Protein AF-A0A3P1CI32-F1 (afdb_monomer_lite)

Foldseek 3Di:
DDDDDDDPVVVVVVVVVVVVVVVVVVVVPPPPPPVPPPPPDQPDDPPFLLSVLVSVQVVDPQKDWQWKWAWDDDPVDIDIDTDHHDDDQWAADPQFIDGDPVLVQQEWEAERNHTDDPVCRRVDGLQFWRIWTKMARDPDDDDADSRRIYIGTYGHPDGDDDHPVSVVVNLQRNQVVVDSCLQKDKDKDALVRLQVCLVVVPVQQQWHADPVQFIAGDPVQQVQEFEEEQNHTDHRVCSRVHHSQQFGMKMKMQHHSVAQVDPPRHHRRIYIYTYGHVVRVVPPPPDDPDPPPDDDDD

Secondary structure (DSSP, 8-state):
------SSSHHHHHHHHHHHHHHHHHHHTS------------SS---SHHHHHHHHHHTSTTEEEEEEEEEEEETTEEEEEEEE-S---EEEETTEEEE-GGGGGGEEEEETTEEE-GGGGGG--GGGEEEEEEEEEPS--SS--S--EEEEEEE-SSPPP--HHHHHHHHHHHHHTT-S-TT-EEEEEEHHHHHHHHHTT-GGG-EEE-TTSBEEE-TTTTTSEEEEETTEEE-GGGGGG-BGGGEEEEEEEEPPHHHHS-SSSPPPSEEEEEEE-THHHHHTSS-----TT-----

pLDDT: mean 83.45, std 16.35, range [30.97, 97.69]

Structure (mmCIF, N/CA/C/O backbone):
data_AF-A0A3P1CI32-F1
#
_entry.id   AF-A0A3P1CI32-F1
#
loop_
_atom_site.group_PDB
_atom_site.id
_atom_site.type_symbol
_atom_site.label_atom_id
_atom_site.label_alt_id
_atom_site.label_comp_id
_atom_site.label_asym_id
_atom_site.label_entity_id
_atom_site.label_seq_id
_atom_site.pdbx_PDB_ins_code
_atom_site.Cartn_x
_atom_site.Cartn_y
_atom_site.Cartn_z
_atom_site.occupancy
_atom_site.B_iso_or_equiv
_atom_site.auth_seq_id
_atom_site.auth_comp_id
_atom_site.auth_asym_id
_atom_site.auth_atom_id
_atom_site.pdbx_PDB_model_num
ATOM 1 N N . MET A 1 1 ? 39.633 -91.879 0.577 1.00 36.44 1 MET A N 1
ATOM 2 C CA . MET A 1 1 ? 40.560 -90.730 0.488 1.00 36.44 1 MET A CA 1
ATOM 3 C C . MET A 1 1 ? 39.790 -89.557 -0.091 1.00 36.44 1 MET A C 1
ATOM 5 O O . MET A 1 1 ? 39.087 -89.736 -1.075 1.00 36.44 1 MET A O 1
ATOM 9 N N . ASN A 1 2 ? 39.842 -88.419 0.597 1.00 41.72 2 ASN A N 1
ATOM 10 C CA . ASN A 1 2 ? 39.091 -87.197 0.312 1.00 41.72 2 ASN A CA 1
ATOM 11 C C . ASN A 1 2 ? 39.478 -86.574 -1.036 1.00 41.72 2 ASN A C 1
ATOM 13 O O . ASN A 1 2 ? 40.661 -86.343 -1.252 1.00 41.72 2 ASN A O 1
ATOM 17 N N . HIS A 1 3 ? 38.496 -86.161 -1.843 1.00 45.00 3 HIS A N 1
ATOM 18 C CA . HIS A 1 3 ? 38.613 -84.922 -2.614 1.00 45.00 3 HIS A CA 1
ATOM 19 C C . HIS A 1 3 ? 37.299 -84.144 -2.584 1.00 45.00 3 HIS A C 1
ATOM 21 O O . HIS A 1 3 ? 36.207 -84.688 -2.722 1.00 45.00 3 HIS A O 1
ATOM 27 N N . ALA A 1 4 ? 37.465 -82.864 -2.273 1.00 46.88 4 ALA A N 1
ATOM 28 C CA . ALA A 1 4 ? 36.468 -81.941 -1.783 1.00 46.88 4 ALA A CA 1
ATOM 29 C C . ALA A 1 4 ? 35.627 -81.318 -2.902 1.00 46.88 4 ALA A C 1
ATOM 31 O O . ALA A 1 4 ? 36.044 -81.222 -4.056 1.00 46.88 4 ALA A O 1
ATOM 32 N N . GLY A 1 5 ? 34.434 -80.869 -2.511 1.00 53.38 5 GLY A N 1
ATOM 33 C CA . GLY A 1 5 ? 33.447 -80.244 -3.375 1.00 53.38 5 GLY A CA 1
ATOM 34 C C . GLY A 1 5 ? 33.924 -78.923 -3.973 1.00 53.38 5 GLY A C 1
ATOM 35 O O . GLY A 1 5 ? 34.264 -77.984 -3.261 1.00 53.38 5 GLY A O 1
ATOM 36 N N . PHE A 1 6 ? 33.859 -78.852 -5.299 1.00 50.28 6 PHE A N 1
ATOM 37 C CA . PHE A 1 6 ? 34.133 -77.660 -6.103 1.00 50.28 6 PHE A CA 1
ATOM 38 C C . PHE A 1 6 ? 32.965 -77.328 -7.053 1.00 50.28 6 PHE A C 1
ATOM 40 O O . PHE A 1 6 ? 33.167 -76.823 -8.148 1.00 50.28 6 PHE A O 1
ATOM 47 N N . GLY A 1 7 ? 31.720 -77.624 -6.657 1.00 52.22 7 GLY A N 1
ATOM 48 C CA . GLY A 1 7 ? 30.536 -77.372 -7.499 1.00 52.22 7 GLY A CA 1
ATOM 49 C C . GLY A 1 7 ? 29.552 -76.325 -6.969 1.00 52.22 7 GLY A C 1
ATOM 50 O O . GLY A 1 7 ? 28.836 -75.704 -7.746 1.00 52.22 7 GLY A O 1
ATOM 51 N N . VAL A 1 8 ? 29.500 -76.097 -5.651 1.00 55.06 8 VAL A N 1
ATOM 52 C CA . VAL A 1 8 ? 28.362 -75.382 -5.028 1.00 55.06 8 VAL A CA 1
ATOM 53 C C . VAL A 1 8 ? 28.684 -73.922 -4.669 1.00 55.06 8 VAL A C 1
ATOM 55 O O . VAL A 1 8 ? 27.785 -73.148 -4.347 1.00 55.06 8 VAL A O 1
ATOM 58 N N . THR A 1 9 ? 29.946 -73.502 -4.781 1.00 58.38 9 THR A N 1
ATOM 59 C CA . THR A 1 9 ? 30.401 -72.170 -4.340 1.00 58.38 9 THR A CA 1
ATOM 60 C C . THR A 1 9 ? 30.643 -71.189 -5.490 1.00 58.38 9 THR A C 1
ATOM 62 O O . THR A 1 9 ? 30.469 -69.991 -5.298 1.00 58.38 9 THR A O 1
ATOM 65 N N . GLY A 1 10 ? 30.979 -71.663 -6.696 1.00 62.62 10 GLY A N 1
ATOM 66 C CA . GLY A 1 10 ? 31.346 -70.794 -7.828 1.00 62.62 10 GLY A CA 1
ATOM 67 C C . GLY A 1 10 ? 30.193 -69.942 -8.368 1.00 62.62 10 GLY A C 1
ATOM 68 O O . GLY A 1 10 ? 30.372 -68.757 -8.644 1.00 62.62 10 GLY A O 1
ATOM 69 N N . TRP A 1 11 ? 28.984 -70.508 -8.440 1.00 69.12 11 TRP A N 1
ATOM 70 C CA . TRP A 1 11 ? 27.811 -69.786 -8.945 1.00 69.12 11 TRP A CA 1
ATOM 71 C C . TRP A 1 11 ? 27.404 -68.625 -8.032 1.00 69.12 11 TRP A C 1
ATOM 73 O O . TRP A 1 11 ? 26.939 -67.603 -8.521 1.00 69.12 11 TRP A O 1
ATOM 83 N N . ARG A 1 12 ? 27.640 -68.739 -6.716 1.00 69.88 12 ARG A N 1
ATOM 84 C CA . ARG A 1 12 ? 27.348 -67.668 -5.753 1.00 69.88 12 ARG A CA 1
ATOM 85 C C . ARG A 1 12 ? 28.245 -66.457 -5.978 1.00 69.88 12 ARG A C 1
ATOM 87 O O . ARG A 1 12 ? 27.748 -65.339 -5.963 1.00 69.88 12 ARG A O 1
ATOM 94 N N . TYR A 1 13 ? 29.533 -66.673 -6.248 1.00 76.88 13 TYR A N 1
ATOM 95 C CA . TYR A 1 13 ? 30.454 -65.583 -6.579 1.00 76.88 13 TYR A CA 1
ATOM 96 C C . TYR A 1 13 ? 30.167 -64.987 -7.957 1.00 76.88 13 TYR A C 1
ATOM 98 O O . TYR A 1 13 ? 30.219 -63.771 -8.100 1.00 76.88 13 TYR A O 1
ATOM 106 N N . ALA A 1 14 ? 29.797 -65.807 -8.946 1.00 78.94 14 ALA A N 1
ATOM 107 C CA . ALA A 1 14 ? 29.393 -65.313 -10.261 1.00 78.94 14 ALA A CA 1
ATOM 108 C C . ALA A 1 14 ? 28.145 -64.418 -10.177 1.00 78.94 14 ALA A C 1
ATOM 110 O O . ALA A 1 14 ? 28.111 -63.350 -10.778 1.00 78.94 14 ALA A O 1
ATOM 111 N N . LEU A 1 15 ? 27.150 -64.815 -9.378 1.00 80.38 15 LEU A N 1
ATOM 112 C CA . LEU A 1 15 ? 25.918 -64.052 -9.172 1.00 80.38 15 LEU A CA 1
ATOM 113 C C . LEU A 1 15 ? 26.179 -62.762 -8.381 1.00 80.38 15 LEU A C 1
ATOM 115 O O . LEU A 1 15 ? 25.597 -61.725 -8.685 1.00 80.38 15 LEU A O 1
ATOM 119 N N . LEU A 1 16 ? 27.110 -62.802 -7.424 1.00 81.06 16 LEU A N 1
ATOM 120 C CA . LEU A 1 16 ? 27.523 -61.629 -6.655 1.00 81.06 16 LEU A CA 1
ATOM 121 C C . LEU A 1 16 ? 28.273 -60.614 -7.527 1.00 81.06 16 LEU A C 1
ATOM 123 O O . LEU A 1 16 ? 27.989 -59.427 -7.422 1.00 81.06 16 LEU A O 1
ATOM 127 N N . TRP A 1 17 ? 29.137 -61.076 -8.439 1.00 82.00 17 TRP A N 1
ATOM 128 C CA . TRP A 1 17 ? 29.802 -60.235 -9.444 1.00 82.00 17 TRP A CA 1
ATOM 129 C C . TRP A 1 17 ? 28.836 -59.653 -10.481 1.00 82.00 17 TRP A C 1
ATOM 131 O O . TRP A 1 17 ? 28.984 -58.503 -10.890 1.00 82.00 17 TRP A O 1
ATOM 141 N N . LEU A 1 18 ? 27.824 -60.422 -10.887 1.00 84.50 18 LEU A N 1
ATOM 142 C CA . LEU A 1 18 ? 26.766 -59.943 -11.778 1.00 84.50 18 LEU A CA 1
ATOM 143 C C . LEU A 1 18 ? 25.916 -58.860 -11.105 1.00 84.50 18 LEU A C 1
ATOM 145 O O . LEU A 1 18 ? 25.606 -57.849 -11.729 1.00 84.50 18 LEU A O 1
ATOM 149 N N . LEU A 1 19 ? 25.588 -59.040 -9.823 1.00 82.62 19 LEU A N 1
ATOM 150 C CA . LEU A 1 19 ? 24.858 -58.050 -9.035 1.00 82.62 19 LEU A CA 1
ATOM 151 C C . LEU A 1 19 ? 25.677 -56.778 -8.809 1.00 82.62 19 LEU A C 1
ATOM 153 O O . LEU A 1 19 ? 25.140 -55.691 -9.002 1.00 82.62 19 LEU A O 1
ATOM 157 N N . THR A 1 20 ? 26.966 -56.870 -8.465 1.00 79.62 20 THR A N 1
ATOM 158 C CA . THR A 1 20 ? 27.814 -55.670 -8.357 1.00 79.62 20 THR A CA 1
ATOM 159 C C . THR A 1 20 ? 27.987 -54.975 -9.702 1.00 79.62 20 THR A C 1
ATOM 161 O O . THR A 1 20 ? 27.894 -53.752 -9.750 1.00 79.62 20 THR A O 1
ATOM 164 N N . GLY A 1 21 ? 28.145 -55.715 -10.803 1.00 80.56 21 GLY A N 1
ATOM 165 C CA . GLY A 1 21 ? 28.172 -55.141 -12.152 1.00 80.56 21 GLY A CA 1
ATOM 166 C C . GLY A 1 21 ? 26.873 -54.413 -12.517 1.00 80.56 21 GLY A C 1
ATOM 167 O O . GLY A 1 21 ? 26.914 -53.293 -13.025 1.00 80.56 21 GLY A O 1
ATOM 168 N N . ALA A 1 22 ? 25.719 -55.004 -12.192 1.00 77.06 22 ALA A N 1
ATOM 169 C CA . ALA A 1 22 ? 24.410 -54.398 -12.425 1.00 77.06 22 ALA A CA 1
ATOM 170 C C . ALA A 1 22 ? 24.180 -53.145 -11.566 1.00 77.06 22 ALA A C 1
ATOM 172 O O . ALA A 1 22 ? 23.648 -52.159 -12.068 1.00 77.06 22 ALA A O 1
ATOM 173 N N . VAL A 1 23 ? 24.622 -53.142 -10.303 1.00 77.62 23 VAL A N 1
ATOM 174 C CA . VAL A 1 23 ? 24.549 -51.962 -9.423 1.00 77.62 23 VAL A CA 1
ATOM 175 C C . VAL A 1 23 ? 25.458 -50.842 -9.933 1.00 77.62 23 VAL A C 1
ATOM 177 O O . VAL A 1 23 ? 25.028 -49.695 -9.991 1.00 77.62 23 VAL A O 1
ATOM 180 N N . VAL A 1 24 ? 26.681 -51.156 -10.375 1.00 76.38 24 VAL A N 1
ATOM 181 C CA . VAL A 1 24 ? 27.592 -50.154 -10.955 1.00 76.38 24 VAL A CA 1
ATOM 182 C C . VAL A 1 24 ? 27.018 -49.569 -12.248 1.00 76.38 24 VAL A C 1
ATOM 184 O O . VAL A 1 24 ? 27.035 -48.351 -12.411 1.00 76.38 24 VAL A O 1
ATOM 187 N N . MET A 1 25 ? 26.442 -50.392 -13.133 1.00 72.50 25 MET A N 1
ATOM 188 C CA . MET A 1 25 ? 25.750 -49.890 -14.328 1.00 72.50 25 MET A CA 1
ATOM 189 C C . MET A 1 25 ? 24.504 -49.067 -13.984 1.00 72.50 25 MET A C 1
ATOM 191 O O . MET A 1 25 ? 24.272 -48.039 -14.614 1.00 72.50 25 MET A O 1
ATOM 195 N N . ALA A 1 26 ? 23.725 -49.459 -12.973 1.00 68.44 26 ALA A N 1
ATOM 196 C CA . ALA A 1 26 ? 22.567 -48.689 -12.520 1.00 68.44 26 ALA A CA 1
ATOM 197 C C . ALA A 1 26 ? 22.970 -47.332 -11.918 1.00 68.44 26 ALA A C 1
ATOM 199 O O . ALA A 1 26 ? 22.271 -46.344 -12.123 1.00 68.44 26 ALA A O 1
ATOM 200 N N . CYS A 1 27 ? 24.118 -47.250 -11.237 1.00 64.25 27 CYS A N 1
ATOM 201 C CA . CYS A 1 27 ? 24.659 -45.988 -10.733 1.00 64.25 27 CYS A CA 1
ATOM 202 C C . CYS A 1 27 ? 25.268 -45.108 -11.839 1.00 64.25 27 CYS A C 1
ATOM 204 O O . CYS A 1 27 ? 25.210 -43.888 -11.727 1.00 64.25 27 CYS A O 1
ATOM 206 N N . GLN A 1 28 ? 25.818 -45.690 -12.911 1.00 63.62 28 GLN A N 1
ATOM 207 C CA . GLN A 1 28 ? 26.326 -44.930 -14.066 1.00 63.62 28 GLN A CA 1
ATOM 208 C C . GLN A 1 28 ? 25.212 -44.453 -15.013 1.00 63.62 28 GLN A C 1
ATOM 210 O O . GLN A 1 28 ? 25.389 -43.444 -15.690 1.00 63.62 28 GLN A O 1
ATOM 215 N N . ASN A 1 29 ? 24.066 -45.143 -15.017 1.00 53.16 29 ASN A N 1
ATOM 216 C CA . ASN A 1 29 ? 22.835 -44.745 -15.707 1.00 53.16 29 ASN A CA 1
ATOM 217 C C . ASN A 1 29 ? 21.855 -43.977 -14.812 1.00 53.16 29 ASN A C 1
ATOM 219 O O . ASN A 1 29 ? 20.706 -43.774 -15.213 1.00 53.16 29 ASN A O 1
ATOM 223 N N . ALA A 1 30 ? 22.282 -43.519 -13.627 1.00 50.62 30 ALA A N 1
ATOM 224 C CA . ALA A 1 30 ? 21.579 -42.416 -12.993 1.00 50.62 30 ALA A CA 1
ATOM 225 C C . ALA A 1 30 ? 21.538 -41.307 -14.052 1.00 50.62 30 ALA A C 1
ATOM 227 O O . ALA A 1 30 ? 22.616 -40.912 -14.515 1.00 50.62 30 ALA A O 1
ATOM 228 N N . PRO A 1 31 ? 20.346 -40.889 -14.528 1.00 48.03 31 PRO A N 1
ATOM 229 C CA . PRO A 1 31 ? 20.273 -39.814 -15.494 1.00 48.03 31 PRO A CA 1
ATOM 230 C C . PRO A 1 31 ? 21.124 -38.707 -14.902 1.00 48.03 31 PRO A C 1
ATOM 232 O O . PRO A 1 31 ? 20.936 -38.352 -13.735 1.00 48.03 31 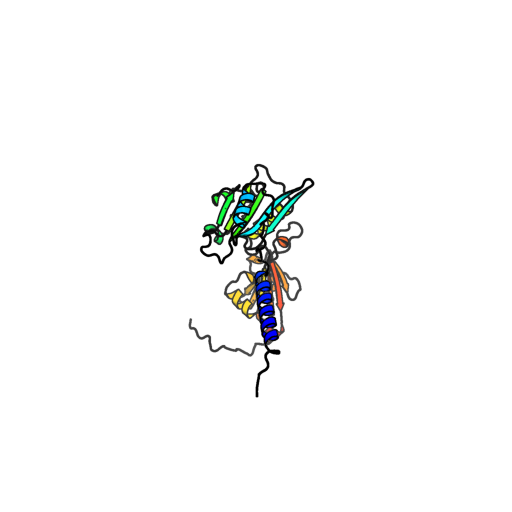PRO A O 1
ATOM 235 N N . LYS A 1 32 ? 22.116 -38.230 -15.663 1.00 46.88 32 LYS A N 1
ATOM 236 C CA . LYS A 1 32 ? 22.656 -36.909 -15.387 1.00 46.88 32 LYS A CA 1
ATOM 237 C C . LYS A 1 32 ? 21.406 -36.064 -15.287 1.00 46.88 32 LYS A C 1
ATOM 239 O O . LYS A 1 32 ? 20.665 -35.950 -16.263 1.00 46.88 32 LYS A O 1
ATOM 244 N N . THR A 1 33 ? 21.079 -35.645 -14.072 1.00 46.75 33 THR A N 1
ATOM 245 C CA . THR A 1 33 ? 20.086 -34.619 -13.862 1.00 46.75 33 THR A CA 1
ATOM 246 C C . THR A 1 33 ? 20.755 -33.421 -14.497 1.00 46.75 33 THR A C 1
ATOM 248 O O . THR A 1 33 ? 21.508 -32.709 -13.843 1.00 46.75 33 THR A O 1
ATOM 251 N N . ASP A 1 34 ? 20.612 -33.311 -15.818 1.00 46.47 34 ASP A N 1
ATOM 252 C CA . ASP A 1 34 ? 20.740 -32.061 -16.519 1.00 46.47 34 ASP A CA 1
ATOM 253 C C . ASP A 1 34 ? 19.783 -31.185 -15.726 1.00 46.47 34 ASP A C 1
ATOM 255 O O . ASP A 1 34 ? 18.563 -31.389 -15.761 1.00 46.47 34 ASP A O 1
ATOM 259 N N . GLU A 1 35 ? 20.349 -30.351 -14.847 1.00 47.16 35 GLU A N 1
ATOM 260 C CA . GLU A 1 35 ? 19.581 -29.313 -14.186 1.00 47.16 35 GLU A CA 1
ATOM 261 C C . GLU A 1 35 ? 18.781 -28.677 -15.313 1.00 47.16 35 GLU A C 1
ATOM 263 O O . GLU A 1 35 ? 19.395 -28.315 -16.325 1.00 47.16 35 GLU A O 1
ATOM 268 N N . PRO A 1 36 ? 17.437 -28.670 -15.235 1.00 44.28 36 PRO A N 1
ATOM 269 C CA . PRO A 1 36 ? 16.639 -28.166 -16.330 1.00 44.28 36 PRO A CA 1
ATOM 270 C C . PRO A 1 36 ? 17.193 -26.788 -16.629 1.00 44.28 36 PRO A C 1
ATOM 272 O O . PRO A 1 36 ? 17.211 -25.941 -15.738 1.00 44.28 36 PRO A O 1
ATOM 275 N N . GLU A 1 37 ? 17.733 -26.612 -17.834 1.00 42.41 37 GLU A N 1
ATOM 276 C CA . GLU A 1 37 ? 18.258 -25.338 -18.282 1.00 42.41 37 GLU A CA 1
ATOM 277 C C . GLU A 1 37 ? 17.059 -24.395 -18.188 1.00 42.41 37 GLU A C 1
ATOM 279 O O . GLU A 1 37 ? 16.130 -24.456 -19.000 1.00 42.41 37 GLU A O 1
ATOM 284 N N . VAL A 1 38 ? 16.974 -23.639 -17.089 1.00 47.38 38 VAL A N 1
ATOM 285 C CA . VAL A 1 38 ? 15.859 -22.736 -16.848 1.00 47.38 38 VAL A CA 1
ATOM 286 C C . VAL A 1 38 ? 16.084 -21.621 -17.843 1.00 47.38 38 VAL A C 1
ATOM 288 O O . VAL A 1 38 ? 16.789 -20.649 -17.577 1.00 47.38 38 VAL A O 1
ATOM 291 N N . ILE A 1 39 ? 15.523 -21.790 -19.038 1.00 47.53 39 ILE A N 1
ATOM 292 C CA . ILE A 1 39 ? 15.415 -20.725 -20.016 1.00 47.53 39 ILE A CA 1
ATOM 293 C C . ILE A 1 39 ? 14.512 -19.697 -19.343 1.00 47.53 39 ILE A C 1
ATOM 295 O O . ILE A 1 39 ? 13.287 -19.815 -19.373 1.00 47.53 39 ILE A O 1
ATOM 299 N N . ASN A 1 40 ? 15.135 -18.729 -18.670 1.00 57.66 40 ASN A N 1
ATOM 300 C CA . ASN A 1 40 ? 14.476 -17.590 -18.054 1.00 57.66 40 ASN A CA 1
ATOM 301 C C . ASN A 1 40 ? 13.786 -16.805 -19.169 1.00 57.66 40 ASN A C 1
ATOM 303 O O . ASN A 1 40 ? 14.370 -15.923 -19.800 1.00 57.66 40 ASN A O 1
ATOM 307 N N . GLN A 1 41 ? 12.544 -17.177 -19.469 1.00 62.19 41 GLN A N 1
ATOM 308 C CA . GLN A 1 41 ? 11.725 -16.427 -20.397 1.00 62.19 41 GLN A CA 1
ATOM 309 C C . GLN A 1 41 ? 11.300 -15.132 -19.703 1.00 62.19 41 GLN A C 1
ATOM 311 O O . GLN A 1 41 ? 10.744 -15.186 -18.601 1.00 62.19 41 GLN A O 1
ATOM 316 N N . PRO A 1 42 ? 11.532 -13.965 -20.325 1.00 72.00 42 PRO A N 1
ATOM 317 C CA . PRO A 1 42 ? 11.110 -12.701 -19.748 1.00 72.00 42 PRO A CA 1
ATOM 318 C C . PRO A 1 42 ? 9.593 -12.712 -19.543 1.00 72.00 42 PRO A C 1
ATOM 320 O O . PRO A 1 42 ? 8.826 -12.981 -20.469 1.00 72.00 42 PRO A O 1
ATOM 323 N N . GLY A 1 43 ? 9.139 -12.357 -18.339 1.00 78.88 43 GLY A N 1
ATOM 324 C CA . GLY A 1 43 ? 7.711 -12.301 -17.992 1.00 78.88 43 GLY A CA 1
ATOM 325 C C . GLY A 1 43 ? 6.916 -11.188 -18.699 1.00 78.88 43 GLY A C 1
ATOM 326 O O . GLY A 1 43 ? 5.749 -10.956 -18.375 1.00 78.88 43 GLY A O 1
ATOM 327 N N . PHE A 1 44 ? 7.538 -10.455 -19.626 1.00 85.25 44 PHE A N 1
ATOM 328 C CA . PHE A 1 44 ? 6.979 -9.324 -20.368 1.00 85.25 44 PHE A CA 1
ATOM 329 C C . PHE A 1 44 ? 7.731 -9.119 -21.700 1.00 85.25 44 PHE A C 1
ATOM 331 O O . PHE A 1 44 ? 8.882 -9.531 -21.837 1.00 85.25 44 PHE A O 1
ATOM 338 N N . PRO A 1 45 ? 7.123 -8.461 -22.706 1.00 86.38 45 PRO A N 1
ATOM 339 C CA . PRO A 1 45 ? 7.786 -8.246 -23.989 1.00 86.38 45 PRO A CA 1
ATOM 340 C C . PRO A 1 45 ? 8.845 -7.135 -23.892 1.00 86.38 45 PRO A C 1
ATOM 342 O O . PRO A 1 45 ? 8.551 -6.034 -23.416 1.00 86.38 45 PRO A O 1
ATOM 345 N N . LEU A 1 46 ? 10.060 -7.415 -24.376 1.00 89.31 46 LEU A N 1
ATOM 346 C CA . LEU A 1 46 ? 11.238 -6.533 -24.335 1.00 89.31 46 LEU A CA 1
ATOM 347 C C . LEU A 1 46 ? 11.171 -5.418 -25.395 1.00 89.31 46 LEU A C 1
ATOM 349 O O . LEU A 1 46 ? 11.945 -5.385 -26.345 1.00 89.31 46 LEU A O 1
ATOM 353 N N . THR A 1 47 ? 10.203 -4.513 -25.258 1.00 90.00 47 THR A N 1
ATOM 354 C CA . THR A 1 47 ? 9.910 -3.473 -26.261 1.00 90.00 47 THR A CA 1
ATOM 355 C C . THR A 1 47 ? 10.620 -2.141 -26.024 1.00 90.00 47 THR A C 1
ATOM 357 O O . THR A 1 47 ? 10.563 -1.271 -26.886 1.00 90.00 47 THR A O 1
ATOM 360 N N . ASN A 1 48 ? 11.240 -1.935 -24.859 1.00 92.44 48 ASN A N 1
ATOM 361 C CA . ASN A 1 48 ? 11.861 -0.665 -24.481 1.00 92.44 48 ASN A CA 1
ATOM 362 C C . ASN A 1 48 ? 13.109 -0.896 -23.599 1.00 92.44 48 ASN A C 1
ATOM 364 O O . ASN A 1 48 ? 13.277 -1.993 -23.049 1.00 92.44 48 ASN A O 1
ATOM 368 N N . PRO A 1 49 ? 14.001 0.107 -23.460 1.00 93.81 49 PRO A N 1
ATOM 369 C CA . PRO A 1 49 ? 15.252 -0.056 -22.716 1.00 93.81 49 PRO A CA 1
ATOM 370 C C . PRO A 1 49 ? 15.034 -0.334 -21.224 1.00 93.81 49 PRO A C 1
ATOM 372 O O . PRO A 1 49 ? 15.840 -1.023 -20.606 1.00 93.81 49 PRO A O 1
ATOM 375 N N . THR A 1 50 ? 13.932 0.148 -20.645 1.00 96.00 50 THR A N 1
ATOM 376 C CA . THR A 1 50 ? 13.589 -0.104 -19.239 1.00 96.00 50 THR A CA 1
ATOM 377 C C . THR A 1 50 ? 13.311 -1.589 -19.000 1.00 96.00 50 THR A C 1
ATOM 379 O O . THR A 1 50 ? 13.905 -2.186 -18.110 1.00 96.00 50 THR A O 1
ATOM 382 N N . ARG A 1 51 ? 12.478 -2.219 -19.836 1.00 94.56 51 ARG A N 1
ATOM 383 C CA . ARG A 1 51 ? 12.179 -3.659 -19.780 1.00 94.56 51 ARG A CA 1
ATOM 384 C C . ARG A 1 51 ? 13.415 -4.514 -20.049 1.00 94.56 51 ARG A C 1
ATOM 386 O O . ARG A 1 51 ? 13.614 -5.515 -19.369 1.00 94.56 51 ARG A O 1
ATOM 393 N N . ALA A 1 52 ? 14.264 -4.107 -20.995 1.00 94.00 52 ALA A N 1
ATOM 394 C CA . ALA A 1 52 ? 15.543 -4.777 -21.226 1.00 94.00 52 ALA A CA 1
ATOM 395 C C . ALA A 1 52 ? 16.413 -4.763 -19.958 1.00 94.00 52 ALA A C 1
ATOM 397 O O . ALA A 1 52 ? 16.904 -5.812 -19.547 1.00 94.00 52 ALA A O 1
ATOM 398 N N . LEU A 1 53 ? 16.525 -3.609 -19.288 1.00 94.75 53 LEU A N 1
ATOM 399 C CA . LEU A 1 53 ? 17.274 -3.487 -18.038 1.00 94.75 53 LEU A CA 1
ATOM 400 C C . LEU A 1 53 ? 16.669 -4.343 -16.912 1.00 94.75 53 LEU A C 1
ATOM 402 O O . LEU A 1 53 ? 17.414 -5.044 -16.233 1.00 94.75 53 LEU A O 1
ATOM 406 N N . VAL A 1 54 ? 15.340 -4.361 -16.753 1.00 94.69 54 VAL A N 1
ATOM 407 C CA . VAL A 1 54 ? 14.667 -5.249 -15.782 1.00 94.69 54 VAL A CA 1
ATOM 408 C C . VAL A 1 54 ? 15.053 -6.706 -16.029 1.00 94.69 54 VAL A C 1
ATOM 410 O O . VAL A 1 54 ? 15.517 -7.363 -15.105 1.00 94.69 54 VAL A O 1
ATOM 413 N N . ASN A 1 55 ? 14.960 -7.185 -17.273 1.00 93.44 55 ASN A N 1
ATOM 414 C CA . ASN A 1 55 ? 15.318 -8.562 -17.612 1.00 93.44 55 ASN A CA 1
ATOM 415 C C . ASN A 1 55 ? 16.791 -8.881 -17.300 1.00 93.44 55 ASN A C 1
ATOM 417 O O . ASN A 1 55 ? 17.100 -9.955 -16.796 1.00 93.44 55 ASN A O 1
ATOM 421 N N . THR A 1 56 ? 17.711 -7.941 -17.548 1.00 92.06 56 THR A N 1
ATOM 422 C CA . THR A 1 56 ? 19.131 -8.139 -17.200 1.00 92.06 56 THR A CA 1
ATOM 423 C C . THR A 1 56 ? 19.393 -8.168 -15.695 1.00 92.06 56 THR A C 1
ATOM 425 O O . THR A 1 56 ? 20.330 -8.832 -15.258 1.00 92.06 56 THR A O 1
ATOM 428 N N . LEU A 1 57 ? 18.595 -7.446 -14.902 1.00 91.19 57 LEU A N 1
ATOM 429 C CA . LEU A 1 57 ? 18.708 -7.445 -13.445 1.00 91.19 57 LEU A CA 1
ATOM 430 C C . LEU A 1 57 ? 18.092 -8.711 -12.847 1.00 91.19 57 LEU A C 1
ATOM 432 O O . LEU A 1 57 ? 18.720 -9.325 -11.997 1.00 91.19 57 LEU A O 1
ATOM 436 N N . GLU A 1 58 ? 16.924 -9.140 -13.328 1.00 90.12 58 GLU A N 1
ATOM 437 C CA . GLU A 1 58 ? 16.274 -10.387 -12.892 1.00 90.12 58 GLU A CA 1
ATOM 438 C C . GLU A 1 58 ? 17.059 -11.645 -13.283 1.00 90.12 58 GLU A C 1
ATOM 440 O O . GLU A 1 58 ? 16.942 -12.670 -12.622 1.00 90.12 58 GLU A O 1
ATOM 445 N N . ALA A 1 59 ? 17.898 -11.578 -14.322 1.00 87.62 59 ALA A N 1
ATOM 446 C CA . ALA A 1 59 ? 18.817 -12.664 -14.657 1.00 87.62 59 ALA A CA 1
ATOM 447 C C . ALA A 1 59 ? 19.915 -12.877 -13.594 1.00 87.62 59 ALA A C 1
ATOM 449 O O . ALA A 1 59 ? 20.593 -13.904 -13.613 1.00 87.62 59 ALA A O 1
ATOM 450 N N . ARG A 1 60 ? 20.121 -11.918 -12.680 1.00 85.56 60 ARG A N 1
ATOM 451 C CA . ARG A 1 60 ? 21.060 -12.049 -11.560 1.00 85.56 60 ARG A CA 1
ATOM 452 C C . ARG A 1 60 ? 20.381 -12.772 -10.392 1.00 85.56 60 ARG A C 1
ATOM 454 O O . ARG A 1 60 ? 19.192 -12.562 -10.156 1.00 85.56 60 ARG A O 1
ATOM 461 N N . PRO A 1 61 ? 21.127 -13.575 -9.616 1.00 80.69 61 PRO A N 1
ATOM 462 C CA . PRO A 1 61 ? 20.554 -14.309 -8.498 1.00 80.69 61 PRO A CA 1
ATOM 463 C C . PRO A 1 61 ? 19.910 -13.365 -7.480 1.00 80.69 61 PRO A C 1
ATOM 465 O O . PRO A 1 61 ? 20.439 -12.290 -7.185 1.00 80.69 61 PRO A O 1
ATOM 468 N N . LEU A 1 62 ? 18.773 -13.810 -6.936 1.00 85.50 62 LEU A N 1
ATOM 469 C CA . LEU A 1 62 ? 18.056 -13.184 -5.821 1.00 85.50 62 LEU A CA 1
ATOM 470 C C . LEU A 1 62 ? 17.519 -11.765 -6.085 1.00 85.50 62 LEU A C 1
ATOM 472 O O . LEU A 1 62 ? 17.122 -11.076 -5.148 1.00 85.50 62 LEU A O 1
ATOM 476 N N . TRP A 1 63 ? 17.409 -11.349 -7.348 1.00 91.06 63 TRP A N 1
ATOM 477 C CA . TRP A 1 63 ? 16.632 -10.171 -7.741 1.00 91.06 63 TRP A CA 1
ATOM 478 C C . TRP A 1 63 ? 15.179 -10.546 -8.039 1.00 91.06 63 TRP A C 1
ATOM 480 O O . TRP A 1 63 ? 14.906 -11.515 -8.743 1.00 91.06 63 TRP A O 1
ATOM 490 N N . SER A 1 64 ? 14.229 -9.760 -7.533 1.00 89.56 64 SER A N 1
ATOM 491 C CA . SER A 1 64 ? 12.802 -9.953 -7.814 1.00 89.56 64 SER A CA 1
ATOM 492 C C . SER A 1 64 ? 12.040 -8.636 -7.938 1.00 89.56 64 SER A C 1
ATOM 494 O O . SER A 1 64 ? 12.509 -7.579 -7.512 1.00 89.56 64 SER A O 1
ATOM 496 N N . ARG A 1 65 ? 10.844 -8.695 -8.532 1.00 92.44 65 ARG A N 1
ATOM 497 C CA . ARG A 1 65 ? 9.937 -7.550 -8.692 1.00 92.44 65 ARG A CA 1
ATOM 498 C C . ARG A 1 65 ? 9.030 -7.401 -7.472 1.00 92.44 65 ARG A C 1
ATOM 500 O O . ARG A 1 65 ? 8.168 -8.241 -7.237 1.00 92.44 65 ARG A O 1
ATOM 507 N N . LEU A 1 66 ? 9.155 -6.272 -6.777 1.00 93.44 66 LEU A N 1
ATOM 508 C CA . LEU A 1 66 ? 8.189 -5.823 -5.770 1.00 93.44 66 LEU A CA 1
ATOM 509 C C . LEU A 1 66 ? 6.987 -5.138 -6.409 1.00 93.44 66 LEU A C 1
ATOM 511 O O . LEU A 1 66 ? 5.868 -5.279 -5.936 1.00 93.44 66 LEU A O 1
ATOM 515 N N . LEU A 1 67 ? 7.197 -4.392 -7.494 1.00 95.62 67 LEU A N 1
ATOM 516 C CA . LEU A 1 67 ? 6.119 -3.745 -8.232 1.00 95.62 67 LEU A CA 1
ATOM 517 C C . LEU A 1 67 ? 6.383 -3.855 -9.725 1.00 95.62 67 LEU A C 1
ATOM 519 O O . LEU A 1 67 ? 7.497 -3.650 -10.198 1.00 95.62 67 LEU A O 1
ATOM 523 N N . THR A 1 68 ? 5.339 -4.184 -10.471 1.00 95.69 68 THR A N 1
ATOM 524 C CA . THR A 1 68 ? 5.333 -4.236 -11.926 1.00 95.69 68 THR A CA 1
ATOM 525 C C . THR A 1 68 ? 4.088 -3.545 -12.427 1.00 95.69 68 THR A C 1
ATOM 527 O O . THR A 1 68 ? 2.973 -3.979 -12.147 1.00 95.69 68 THR A O 1
ATOM 530 N N . TYR A 1 69 ? 4.282 -2.508 -13.221 1.00 95.69 69 TYR A N 1
ATOM 531 C CA . TYR A 1 69 ? 3.238 -1.901 -14.011 1.00 95.69 69 TYR A CA 1
ATOM 532 C C . TYR A 1 69 ? 3.730 -1.706 -15.437 1.00 95.69 69 TYR A C 1
ATOM 534 O O . TYR A 1 69 ? 4.760 -1.077 -15.663 1.00 95.69 69 TYR A O 1
ATOM 542 N N . TYR A 1 70 ? 2.977 -2.226 -16.399 1.00 93.44 70 TYR A N 1
ATOM 543 C CA . TYR A 1 70 ? 3.229 -1.969 -17.809 1.00 93.44 70 TYR A CA 1
ATOM 544 C C . TYR A 1 70 ? 1.946 -2.078 -18.623 1.00 93.44 70 TYR A C 1
ATOM 546 O O . TYR A 1 70 ? 0.981 -2.741 -18.226 1.00 93.44 70 TYR A O 1
ATOM 554 N N . GLN A 1 71 ? 1.930 -1.438 -19.790 1.00 88.44 71 GLN A N 1
ATOM 555 C CA . GLN A 1 71 ? 0.832 -1.582 -20.742 1.00 88.44 71 GLN A CA 1
ATOM 556 C C . GLN A 1 71 ? 1.169 -2.647 -21.788 1.00 88.44 71 GLN A C 1
ATOM 558 O O . GLN A 1 71 ? 2.239 -2.647 -22.405 1.00 88.44 71 GLN A O 1
ATOM 563 N N . ARG A 1 72 ? 0.237 -3.580 -21.979 1.00 84.56 72 ARG A N 1
ATOM 564 C CA . ARG A 1 72 ? 0.267 -4.592 -23.027 1.00 84.56 72 ARG A CA 1
ATOM 565 C C . ARG A 1 72 ? -0.729 -4.190 -24.105 1.00 84.56 72 ARG A C 1
ATOM 567 O O . ARG A 1 72 ? -1.936 -4.171 -23.877 1.00 84.56 72 ARG A O 1
ATOM 574 N N . ASN A 1 73 ? -0.216 -3.916 -25.298 1.00 77.94 73 ASN A N 1
ATOM 575 C CA . ASN A 1 73 ? -1.045 -3.702 -26.475 1.00 77.94 73 ASN A CA 1
ATOM 576 C C . ASN A 1 73 ? -1.206 -5.031 -27.217 1.00 77.94 73 ASN A C 1
ATOM 578 O O . ASN A 1 73 ? -0.243 -5.582 -27.747 1.00 77.94 73 ASN A O 1
ATOM 582 N N . SER A 1 74 ? -2.426 -5.560 -27.232 1.00 73.44 74 SER A N 1
ATOM 583 C CA . SER A 1 74 ? -2.833 -6.640 -28.132 1.00 73.44 74 SER A CA 1
ATOM 584 C C . SER A 1 74 ? -3.565 -6.045 -29.335 1.00 73.44 74 SER A C 1
ATOM 586 O O . SER A 1 74 ? -4.161 -4.975 -29.224 1.00 73.44 74 SER A O 1
ATOM 588 N N . ARG A 1 75 ? -3.595 -6.760 -30.471 1.00 68.88 75 ARG A N 1
ATOM 589 C CA . ARG A 1 75 ? -4.260 -6.334 -31.724 1.00 68.88 75 ARG A CA 1
ATOM 590 C C . ARG A 1 75 ? -5.714 -5.865 -31.545 1.00 68.88 75 ARG A C 1
ATOM 592 O O . ARG A 1 75 ? -6.232 -5.189 -32.422 1.00 68.88 75 ARG A O 1
ATOM 599 N N . ARG A 1 76 ? -6.382 -6.247 -30.450 1.00 73.94 76 ARG A N 1
ATOM 600 C CA . ARG A 1 76 ? -7.790 -5.914 -30.170 1.00 73.94 76 ARG A CA 1
ATOM 601 C C . ARG A 1 76 ? -8.014 -5.062 -28.918 1.00 73.94 76 ARG A C 1
ATOM 603 O O . ARG A 1 76 ? -9.120 -4.562 -28.747 1.00 73.94 76 ARG A O 1
ATOM 610 N N . LYS A 1 77 ? -7.028 -4.931 -28.021 1.00 80.06 77 LYS A N 1
ATOM 611 C CA . LYS A 1 77 ? -7.229 -4.279 -26.717 1.00 80.06 77 LYS A CA 1
ATOM 612 C C . LYS A 1 77 ? -5.909 -3.881 -26.059 1.00 80.06 77 LYS A C 1
ATOM 614 O O . LYS A 1 77 ? -4.955 -4.660 -26.057 1.00 80.06 77 LYS A O 1
ATOM 619 N N . SER A 1 78 ? -5.897 -2.697 -25.456 1.00 82.06 78 SER A N 1
ATOM 620 C CA . SER A 1 78 ? -4.859 -2.272 -24.518 1.00 82.06 78 SER A CA 1
ATOM 621 C C . SER A 1 78 ? -5.256 -2.682 -23.107 1.00 82.06 78 SER A C 1
ATOM 623 O O . SER A 1 78 ? -6.329 -2.323 -22.620 1.00 82.06 78 SER A O 1
ATOM 625 N N . GLU A 1 79 ? -4.387 -3.432 -22.447 1.00 86.62 79 GLU A N 1
ATOM 626 C CA . GLU A 1 79 ? -4.568 -3.862 -21.066 1.00 86.62 79 GLU A CA 1
ATOM 627 C C . GLU A 1 79 ? -3.360 -3.426 -20.245 1.00 86.62 79 GLU A C 1
ATOM 629 O O . GLU A 1 79 ? -2.231 -3.416 -20.727 1.00 86.62 79 GLU A O 1
ATOM 634 N N . SER A 1 80 ? -3.590 -3.033 -18.999 1.00 90.50 80 SER A N 1
ATOM 635 C CA . SER A 1 80 ? -2.514 -2.739 -18.056 1.00 90.50 80 SER A CA 1
ATOM 636 C C . SER A 1 80 ? -2.303 -3.938 -17.150 1.00 90.50 80 SER A C 1
ATOM 638 O O . SER A 1 80 ? -3.265 -4.421 -16.551 1.00 90.50 80 SER A O 1
ATOM 640 N N . VAL A 1 81 ? -1.057 -4.363 -17.008 1.00 91.94 81 VAL A N 1
ATOM 641 C CA . VAL A 1 81 ? -0.644 -5.361 -16.026 1.00 91.94 81 VAL A CA 1
ATOM 642 C C . VAL A 1 81 ? -0.170 -4.610 -14.794 1.00 91.94 81 VAL A C 1
ATOM 644 O O . VAL A 1 81 ? 0.653 -3.708 -14.916 1.00 91.94 81 VAL A O 1
ATOM 647 N N . LEU A 1 82 ? -0.710 -4.960 -13.629 1.00 94.12 82 LEU A N 1
ATOM 648 C CA . LEU A 1 82 ? -0.297 -4.429 -12.336 1.00 94.12 82 LEU A CA 1
ATOM 649 C C . LEU A 1 82 ? -0.091 -5.606 -11.379 1.00 94.12 82 LEU A C 1
ATOM 651 O O . LEU A 1 82 ? -1.026 -6.357 -11.113 1.00 94.12 82 LEU A O 1
ATOM 655 N N . GLN A 1 83 ? 1.129 -5.764 -10.884 1.00 93.69 83 GLN A N 1
ATOM 656 C CA . GLN A 1 83 ? 1.501 -6.720 -9.841 1.00 93.69 83 GLN A CA 1
ATOM 657 C C . GLN A 1 83 ? 2.278 -5.956 -8.776 1.00 93.69 83 GLN A C 1
ATOM 659 O O . GLN A 1 83 ? 3.086 -5.090 -9.112 1.00 93.69 83 GLN A O 1
ATOM 664 N N . TYR A 1 84 ? 2.023 -6.239 -7.506 1.00 93.75 84 TYR A N 1
ATOM 665 C CA . TYR A 1 84 ? 2.684 -5.553 -6.404 1.00 93.75 84 TYR A CA 1
ATOM 666 C C . TYR A 1 84 ? 2.787 -6.448 -5.169 1.00 93.75 84 TYR A C 1
ATOM 668 O O . TYR A 1 84 ? 1.947 -7.323 -4.958 1.00 93.75 84 TYR A O 1
ATOM 676 N N . GLY A 1 85 ? 3.799 -6.180 -4.354 1.00 88.44 85 GLY A N 1
ATOM 677 C CA . GLY A 1 85 ? 4.077 -6.793 -3.065 1.00 88.44 85 GLY A CA 1
ATOM 678 C C . GLY A 1 85 ? 4.791 -5.803 -2.144 1.00 88.44 85 GLY A C 1
ATOM 679 O O . GLY A 1 85 ? 5.235 -4.738 -2.575 1.00 88.44 85 GLY A O 1
ATOM 680 N N . GLU A 1 86 ? 4.858 -6.147 -0.864 1.00 88.12 86 GLU A N 1
ATOM 681 C CA . GLU A 1 86 ? 5.575 -5.368 0.147 1.00 88.12 86 GLU A CA 1
ATOM 682 C C . GLU A 1 86 ? 7.095 -5.594 0.048 1.00 88.12 86 GLU A C 1
ATOM 684 O O . GLU A 1 86 ? 7.512 -6.682 -0.356 1.00 88.12 86 GLU A O 1
ATOM 689 N N . PRO A 1 87 ? 7.935 -4.616 0.442 1.00 91.62 87 PRO A N 1
ATOM 690 C CA . PRO A 1 87 ? 7.580 -3.297 0.979 1.00 91.62 87 PRO A CA 1
ATOM 691 C C . PRO A 1 87 ? 7.229 -2.251 -0.097 1.00 91.62 87 PRO A C 1
ATOM 693 O O . PRO A 1 87 ? 7.781 -2.236 -1.198 1.00 91.62 87 PRO A O 1
ATOM 696 N N . PHE A 1 88 ? 6.347 -1.306 0.247 1.00 92.44 88 PHE A N 1
ATOM 697 C CA . PHE A 1 88 ? 5.992 -0.181 -0.625 1.00 92.44 88 PHE A CA 1
ATOM 698 C C . PHE A 1 88 ? 6.935 1.004 -0.416 1.00 92.44 88 PHE A C 1
ATOM 700 O O . PHE A 1 88 ? 6.703 1.855 0.435 1.00 92.44 88 PHE A O 1
ATOM 707 N N . ILE A 1 89 ? 7.996 1.077 -1.219 1.00 93.69 89 ILE A N 1
ATOM 708 C CA . ILE A 1 89 ? 9.012 2.135 -1.077 1.00 93.69 89 ILE A CA 1
ATOM 709 C C . ILE A 1 89 ? 8.630 3.445 -1.787 1.00 93.69 89 ILE A C 1
ATOM 711 O O . ILE A 1 89 ? 9.076 4.521 -1.392 1.00 93.69 89 ILE A O 1
ATOM 715 N N . LEU A 1 90 ? 7.817 3.363 -2.845 1.00 94.62 90 LEU A N 1
ATOM 716 C CA . LEU A 1 90 ? 7.420 4.494 -3.686 1.00 94.62 90 LEU A CA 1
ATOM 717 C C . LEU A 1 90 ? 5.983 4.917 -3.371 1.00 94.62 90 LEU A C 1
ATOM 719 O O . LEU A 1 90 ? 5.091 4.072 -3.287 1.00 94.62 90 LEU A O 1
ATOM 723 N N . GLY A 1 91 ? 5.755 6.225 -3.275 1.00 94.00 91 GLY A N 1
ATOM 724 C CA . GLY A 1 91 ? 4.442 6.834 -3.088 1.00 94.00 91 GLY A CA 1
ATOM 725 C C . GLY A 1 91 ? 4.185 8.012 -4.027 1.00 94.00 91 GLY A C 1
ATOM 726 O O . GLY A 1 91 ? 5.074 8.471 -4.745 1.00 94.00 91 GLY A O 1
ATOM 727 N N . LEU A 1 92 ? 2.943 8.489 -4.037 1.00 93.88 92 LEU A N 1
ATOM 728 C CA . LEU A 1 92 ? 2.473 9.632 -4.815 1.00 93.88 92 LEU A CA 1
ATOM 729 C C . LEU A 1 92 ? 1.783 10.624 -3.874 1.00 93.88 92 LEU A C 1
ATOM 731 O O . LEU A 1 92 ? 0.638 10.414 -3.478 1.00 93.88 92 LEU A O 1
ATOM 735 N N . LYS A 1 93 ? 2.463 11.724 -3.548 1.00 90.94 93 LYS A N 1
ATOM 736 C CA . LYS A 1 93 ? 1.950 12.786 -2.676 1.00 90.94 93 LYS A CA 1
ATOM 737 C C . LYS A 1 93 ? 1.777 14.069 -3.480 1.00 90.94 93 LYS A C 1
ATOM 739 O O . LYS A 1 93 ? 2.695 14.471 -4.179 1.00 90.94 93 LYS A O 1
ATOM 744 N N . ASP A 1 94 ? 0.597 14.684 -3.431 1.00 86.31 94 ASP A N 1
ATOM 745 C CA . ASP A 1 94 ? 0.301 15.939 -4.147 1.00 86.31 94 ASP A CA 1
ATOM 746 C C . ASP A 1 94 ? 0.643 15.892 -5.653 1.00 86.31 94 ASP A C 1
ATOM 748 O O . ASP A 1 94 ? 1.104 16.859 -6.251 1.00 86.31 94 ASP A O 1
ATOM 752 N N . SER A 1 95 ? 0.401 14.738 -6.290 1.00 84.25 95 SER A N 1
ATOM 753 C CA . SER A 1 95 ? 0.752 14.435 -7.695 1.00 84.25 95 SER A CA 1
ATOM 754 C C . SER A 1 95 ? 2.252 14.321 -8.002 1.00 84.25 95 SER A C 1
ATOM 756 O O . SER A 1 95 ? 2.627 14.209 -9.170 1.00 84.25 95 SER A O 1
ATOM 758 N N . VAL A 1 96 ? 3.097 14.292 -6.973 1.00 88.31 96 VAL A N 1
ATOM 759 C CA . VAL A 1 96 ? 4.551 14.152 -7.057 1.00 88.31 96 VAL A CA 1
ATOM 760 C C . VAL A 1 96 ? 4.968 12.771 -6.559 1.00 88.31 96 VAL A C 1
ATOM 762 O O . VAL A 1 96 ? 4.516 12.315 -5.508 1.00 88.31 96 VAL A O 1
ATOM 765 N N . LEU A 1 97 ? 5.827 12.082 -7.315 1.00 91.94 97 LEU A N 1
ATOM 766 C CA . LEU A 1 97 ? 6.395 10.811 -6.872 1.00 91.94 97 LEU A CA 1
ATOM 767 C C . LEU A 1 97 ? 7.421 11.045 -5.759 1.00 91.94 97 LEU A C 1
ATOM 769 O O . LEU A 1 97 ? 8.350 11.842 -5.903 1.00 91.94 97 LEU A O 1
ATOM 773 N N . THR A 1 98 ? 7.262 10.316 -4.662 1.00 92.00 98 THR A N 1
ATOM 774 C CA . THR A 1 98 ? 8.083 10.424 -3.455 1.00 92.00 98 THR A CA 1
ATOM 775 C C . THR A 1 98 ? 8.607 9.056 -3.048 1.00 92.00 98 THR A C 1
ATOM 777 O O . THR A 1 98 ? 7.878 8.071 -3.120 1.00 92.00 98 THR A O 1
ATOM 780 N N . LEU A 1 99 ? 9.853 8.997 -2.583 1.00 93.12 99 LEU A N 1
ATOM 781 C CA . LEU A 1 99 ? 10.446 7.790 -2.009 1.00 93.12 99 LEU A CA 1
ATOM 782 C C . LEU A 1 99 ? 10.416 7.882 -0.481 1.00 93.12 99 LEU A C 1
ATOM 784 O O . LEU A 1 99 ? 10.757 8.934 0.066 1.00 93.12 99 LEU A O 1
ATOM 788 N N . ALA A 1 100 ? 10.041 6.794 0.188 1.00 91.44 100 ALA A N 1
ATOM 789 C CA . ALA A 1 100 ? 10.079 6.702 1.642 1.00 91.44 100 ALA A CA 1
ATOM 790 C C . ALA A 1 100 ? 11.509 6.929 2.183 1.00 91.44 100 ALA A C 1
ATOM 792 O O . ALA A 1 100 ? 12.491 6.436 1.623 1.00 91.44 100 ALA A O 1
ATOM 793 N N . GLU A 1 101 ? 11.626 7.727 3.251 1.00 89.25 101 GLU A N 1
ATOM 794 C CA . GLU A 1 101 ? 12.902 8.285 3.739 1.00 89.25 101 GLU A CA 1
ATOM 795 C C . GLU A 1 101 ? 13.943 7.211 4.078 1.00 89.25 101 GLU A C 1
ATOM 797 O O . GLU A 1 101 ? 15.109 7.333 3.708 1.00 89.25 101 GLU A O 1
ATOM 802 N N . ASN A 1 102 ? 13.508 6.124 4.715 1.00 90.94 102 ASN A N 1
ATOM 803 C CA . ASN A 1 102 ? 14.347 4.989 5.100 1.00 90.94 102 ASN A CA 1
ATOM 804 C C . ASN A 1 102 ? 14.956 4.237 3.903 1.00 90.94 102 ASN A C 1
ATOM 806 O O . ASN A 1 102 ? 16.003 3.614 4.055 1.00 90.94 102 ASN A O 1
ATOM 810 N N . TYR A 1 103 ? 14.353 4.330 2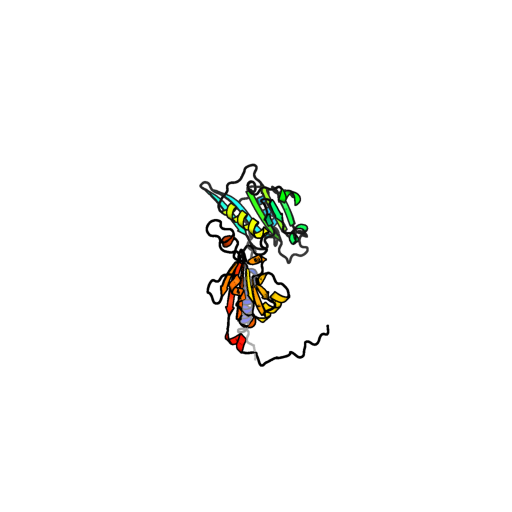.714 1.00 92.31 103 TYR A N 1
ATOM 811 C CA . TYR A 1 103 ? 14.833 3.650 1.506 1.00 92.31 103 TYR A CA 1
ATOM 812 C C . TYR A 1 103 ? 15.685 4.541 0.596 1.00 92.31 103 TYR A C 1
ATOM 814 O O . TYR A 1 103 ? 16.364 4.028 -0.296 1.00 92.31 103 TYR A O 1
ATOM 822 N N . LYS A 1 104 ? 15.704 5.864 0.811 1.00 91.50 104 LYS A N 1
ATOM 823 C CA . LYS A 1 104 ? 16.477 6.813 -0.011 1.00 91.50 104 LYS A CA 1
ATOM 824 C C . LYS A 1 104 ? 17.955 6.453 -0.201 1.00 91.50 104 LYS A C 1
ATOM 826 O O . LYS A 1 104 ? 18.382 6.460 -1.353 1.00 91.50 104 LYS A O 1
ATOM 831 N N . PRO A 1 105 ? 18.737 6.123 0.845 1.00 92.06 105 PRO A N 1
ATOM 832 C CA . PRO A 1 105 ? 20.157 5.819 0.665 1.00 92.06 105 PRO A CA 1
ATOM 833 C C . PRO A 1 105 ? 20.407 4.455 0.005 1.00 92.06 105 PRO A C 1
ATOM 835 O O . PRO A 1 105 ? 21.519 4.190 -0.424 1.00 92.06 105 PRO A O 1
ATOM 838 N N . GLN A 1 106 ? 19.387 3.598 -0.088 1.00 93.50 106 GLN A N 1
ATOM 839 C CA . GLN A 1 106 ? 19.483 2.208 -0.552 1.00 93.50 106 GLN A CA 1
ATOM 840 C C . GLN A 1 106 ? 18.876 1.997 -1.949 1.00 93.50 106 GLN A C 1
ATOM 842 O O . GLN A 1 106 ? 18.796 0.868 -2.434 1.00 93.50 106 GLN A O 1
ATOM 847 N N . THR A 1 107 ? 18.408 3.068 -2.596 1.00 95.88 107 THR A N 1
ATOM 848 C CA . THR A 1 107 ? 17.644 2.987 -3.845 1.00 95.88 107 THR A CA 1
ATOM 849 C C . THR A 1 107 ? 18.355 3.713 -4.975 1.00 95.88 107 THR A C 1
ATOM 851 O O . THR A 1 107 ? 18.710 4.882 -4.840 1.00 95.88 107 THR A O 1
ATOM 854 N N . LEU A 1 108 ? 18.485 3.054 -6.130 1.00 96.56 108 LEU A N 1
ATOM 855 C CA . LEU A 1 108 ? 18.880 3.715 -7.377 1.00 96.56 108 LEU A CA 1
ATOM 856 C C . LEU A 1 108 ? 17.687 3.872 -8.321 1.00 96.56 108 LEU A C 1
ATOM 858 O O . LEU A 1 108 ? 16.831 2.991 -8.426 1.00 96.56 108 LEU A O 1
ATOM 862 N N . LEU A 1 109 ? 17.666 4.992 -9.044 1.00 97.06 109 LEU A N 1
ATOM 863 C CA . LEU A 1 109 ? 16.648 5.321 -10.035 1.00 97.06 109 LEU A CA 1
ATOM 864 C C . LEU A 1 109 ? 17.201 5.171 -11.451 1.00 97.06 109 LEU A C 1
ATOM 866 O O . LEU A 1 109 ? 18.284 5.658 -11.771 1.00 97.06 109 LEU A O 1
ATOM 870 N N . TYR A 1 110 ? 16.398 4.563 -12.316 1.00 97.56 110 TYR A N 1
ATOM 871 C CA . TYR A 1 110 ? 16.634 4.461 -13.745 1.00 97.56 110 TYR A CA 1
ATOM 872 C C . TYR A 1 110 ? 15.429 5.017 -14.494 1.00 97.56 110 TYR A C 1
ATOM 874 O O . TYR A 1 110 ? 14.288 4.645 -14.226 1.00 97.56 110 TYR A O 1
ATOM 882 N N . ILE A 1 111 ? 15.686 5.897 -15.455 1.00 96.81 111 ILE A N 1
ATOM 883 C CA . ILE A 1 111 ? 14.673 6.465 -16.342 1.00 96.81 111 ILE A CA 1
ATOM 884 C C . ILE A 1 111 ? 15.063 6.120 -17.775 1.00 96.81 111 ILE A C 1
ATOM 886 O O . ILE A 1 111 ? 16.189 6.387 -18.196 1.00 96.81 111 ILE A O 1
ATOM 890 N N . ASN A 1 112 ? 14.142 5.517 -18.527 1.00 96.25 112 ASN A N 1
ATOM 891 C CA . ASN A 1 112 ? 14.357 5.081 -19.910 1.00 96.25 112 ASN A CA 1
ATOM 892 C C . ASN A 1 112 ? 15.613 4.194 -20.057 1.00 96.25 112 ASN A C 1
ATOM 894 O O . ASN A 1 112 ? 16.396 4.346 -20.994 1.00 96.25 112 ASN A O 1
ATOM 898 N N . GLY A 1 113 ? 15.833 3.301 -19.084 1.00 93.69 113 GLY A N 1
ATOM 899 C CA . GLY A 1 113 ? 16.988 2.397 -19.012 1.00 93.69 113 GLY A CA 1
ATOM 900 C C . GLY A 1 113 ? 18.328 3.038 -18.622 1.00 93.69 113 GLY A C 1
ATOM 901 O O . GLY A 1 113 ? 19.339 2.341 -18.608 1.00 93.69 113 GLY A O 1
ATOM 902 N N . LYS A 1 114 ? 18.373 4.335 -18.292 1.00 96.38 114 LYS A N 1
ATOM 903 C CA . LYS A 1 114 ? 19.601 5.038 -17.877 1.00 96.38 114 LYS A CA 1
ATOM 904 C C . LYS A 1 114 ? 19.540 5.433 -16.409 1.00 96.38 114 LYS A C 1
ATOM 906 O O . LYS A 1 114 ? 18.484 5.839 -15.934 1.00 96.38 114 LYS A O 1
ATOM 911 N N . ALA A 1 115 ? 20.671 5.348 -15.708 1.00 96.31 115 ALA A N 1
ATOM 912 C CA . ALA A 1 115 ? 20.774 5.818 -14.329 1.00 96.31 115 ALA A CA 1
ATOM 913 C C . ALA A 1 115 ? 20.420 7.311 -14.246 1.00 96.31 115 ALA A C 1
ATOM 915 O O . ALA A 1 115 ? 20.835 8.111 -15.087 1.00 96.31 115 ALA A O 1
ATOM 916 N N . ALA A 1 116 ? 19.632 7.674 -13.243 1.00 95.06 116 ALA A N 1
ATOM 917 C CA . ALA A 1 116 ? 19.067 9.000 -13.076 1.00 95.06 116 ALA A CA 1
ATOM 918 C C . ALA A 1 116 ? 19.188 9.459 -11.619 1.00 95.06 116 ALA A C 1
ATOM 920 O O . ALA A 1 116 ? 19.186 8.659 -10.686 1.00 95.06 116 ALA A O 1
ATOM 921 N N . SER A 1 117 ? 19.270 10.775 -11.416 1.00 93.62 117 SER A N 1
ATOM 922 C CA . SER A 1 117 ? 19.269 11.350 -10.070 1.00 93.62 117 SER A CA 1
ATOM 923 C C . SER A 1 117 ? 17.895 11.199 -9.418 1.00 93.62 117 SER A C 1
ATOM 925 O O . SER A 1 117 ? 16.879 11.504 -10.045 1.00 93.62 117 SER A O 1
ATOM 927 N N . MET A 1 118 ? 17.866 10.840 -8.132 1.00 91.56 118 MET A N 1
ATOM 928 C CA . MET A 1 118 ? 16.639 10.780 -7.326 1.00 91.56 118 MET A CA 1
ATOM 929 C C . MET A 1 118 ? 15.840 12.093 -7.340 1.00 91.56 118 MET A C 1
ATOM 931 O O . MET A 1 118 ? 14.615 12.063 -7.248 1.00 91.56 118 MET A O 1
ATOM 935 N N . ALA A 1 119 ? 16.496 13.243 -7.537 1.00 90.19 119 ALA A N 1
ATOM 936 C CA . ALA A 1 119 ? 15.831 14.542 -7.658 1.00 90.19 119 ALA A CA 1
ATOM 937 C C . ALA A 1 119 ? 14.892 14.641 -8.878 1.00 90.19 119 ALA A C 1
ATOM 939 O O . ALA A 1 119 ? 13.993 15.483 -8.905 1.00 90.19 119 ALA A O 1
ATOM 940 N N . LEU A 1 120 ? 15.084 13.795 -9.897 1.00 91.88 120 LEU A N 1
ATOM 941 C CA . LEU A 1 120 ? 14.211 13.752 -11.069 1.00 91.88 120 LEU A CA 1
ATOM 942 C C . LEU A 1 120 ? 12.866 13.095 -10.770 1.00 91.88 120 LEU A C 1
ATOM 944 O O . LEU A 1 120 ? 11.895 13.453 -11.427 1.00 91.88 120 LEU A O 1
ATOM 948 N N . LEU A 1 121 ? 12.781 12.214 -9.765 1.00 90.00 121 LEU A N 1
ATOM 949 C CA . LEU A 1 121 ? 11.548 11.513 -9.398 1.00 90.00 121 LEU A CA 1
ATOM 950 C C . LEU A 1 121 ? 10.400 12.497 -9.130 1.00 90.00 121 LEU A C 1
ATOM 952 O O . LEU A 1 121 ? 9.309 12.338 -9.670 1.00 90.00 121 LEU A O 1
ATOM 956 N N . ALA A 1 122 ? 10.686 13.580 -8.401 1.00 88.62 122 ALA A N 1
ATOM 957 C CA . ALA A 1 122 ? 9.703 14.606 -8.067 1.00 88.62 122 ALA A CA 1
ATOM 958 C C . ALA A 1 122 ? 9.225 15.437 -9.278 1.00 88.62 122 ALA A C 1
ATOM 960 O O . ALA A 1 122 ? 8.200 16.110 -9.218 1.00 88.62 122 ALA A O 1
ATOM 961 N N . LYS A 1 123 ? 9.960 15.408 -10.396 1.00 90.62 123 LYS A N 1
ATOM 962 C CA . LYS A 1 123 ? 9.591 16.112 -11.634 1.00 90.62 123 LYS A CA 1
ATOM 963 C C . LYS A 1 123 ? 8.737 15.248 -12.561 1.00 90.62 123 LYS A C 1
ATOM 965 O O . LYS A 1 123 ? 8.194 15.756 -13.544 1.00 90.62 123 LYS A O 1
ATOM 970 N N . LEU A 1 124 ? 8.629 13.949 -12.280 1.00 90.12 124 LEU A N 1
ATOM 971 C CA . LEU A 1 124 ? 7.895 13.016 -13.121 1.00 90.12 124 LEU A CA 1
ATOM 972 C C . LEU A 1 124 ? 6.395 13.145 -12.897 1.00 90.12 124 LEU A C 1
ATOM 974 O O . LEU A 1 124 ? 5.891 13.069 -11.780 1.00 90.12 124 LEU A O 1
ATOM 978 N N . LYS A 1 125 ? 5.668 13.278 -14.004 1.00 89.88 125 LYS A N 1
ATOM 979 C CA . LYS A 1 125 ? 4.209 13.252 -14.014 1.00 89.88 125 LYS A CA 1
ATOM 980 C C . LYS A 1 125 ? 3.740 11.835 -14.314 1.00 89.88 125 LYS A C 1
ATOM 982 O O . LYS A 1 125 ? 4.050 11.297 -15.376 1.00 89.88 125 LYS A O 1
ATOM 987 N N . MET A 1 126 ? 2.910 11.272 -13.437 1.00 90.75 126 MET A N 1
ATOM 988 C CA . MET A 1 126 ? 2.374 9.913 -13.602 1.00 90.75 126 MET A CA 1
ATOM 989 C C . MET A 1 126 ? 1.645 9.686 -14.930 1.00 90.75 126 MET A C 1
ATOM 991 O O . MET A 1 126 ? 1.654 8.574 -15.448 1.00 90.75 126 MET A O 1
ATOM 995 N N . ASN A 1 127 ? 1.063 10.728 -15.527 1.00 90.50 127 ASN A N 1
ATOM 996 C CA . ASN A 1 127 ? 0.377 10.628 -16.818 1.00 90.50 127 ASN A CA 1
ATOM 997 C C . ASN A 1 127 ? 1.316 10.262 -17.980 1.00 90.50 127 ASN A C 1
ATOM 999 O O . ASN A 1 127 ? 0.842 9.728 -18.973 1.00 90.50 127 ASN A O 1
ATOM 1003 N N . TYR A 1 128 ? 2.623 10.497 -17.852 1.00 92.25 128 TYR A N 1
ATOM 1004 C CA . TYR A 1 128 ? 3.621 10.183 -18.882 1.00 92.25 128 TYR A CA 1
ATOM 1005 C C . TYR A 1 128 ? 4.399 8.896 -18.586 1.00 92.25 128 TYR A C 1
ATOM 1007 O O . TYR A 1 128 ? 5.157 8.429 -19.427 1.00 92.25 128 TYR A O 1
ATOM 1015 N N . VAL A 1 129 ? 4.208 8.299 -17.406 1.00 93.44 129 VAL A N 1
ATOM 1016 C CA . VAL A 1 129 ? 4.823 7.013 -17.061 1.00 93.44 129 VAL A CA 1
ATOM 1017 C C . VAL A 1 129 ? 4.136 5.911 -17.864 1.00 93.44 129 VAL A C 1
ATOM 1019 O O . VAL A 1 129 ? 2.932 5.684 -17.712 1.00 93.44 129 VAL A O 1
ATOM 1022 N N . GLU A 1 130 ? 4.890 5.257 -18.739 1.00 94.00 130 GLU A N 1
ATOM 1023 C CA . GLU A 1 130 ? 4.453 4.122 -19.551 1.00 94.00 130 GLU A CA 1
ATOM 1024 C C . GLU A 1 130 ? 4.568 2.824 -18.755 1.00 94.00 130 GLU A C 1
ATOM 1026 O O . GLU A 1 130 ? 3.558 2.144 -18.558 1.00 94.00 130 GLU A O 1
ATOM 1031 N N . ASP A 1 131 ? 5.763 2.562 -18.222 1.00 95.56 131 ASP A N 1
ATOM 1032 C CA . ASP A 1 131 ? 6.059 1.407 -17.383 1.00 95.56 131 ASP A CA 1
ATOM 1033 C C . ASP A 1 131 ? 6.744 1.840 -16.084 1.00 95.56 131 ASP A C 1
ATOM 1035 O O . ASP A 1 131 ? 7.517 2.801 -16.055 1.00 95.56 131 ASP A O 1
ATOM 1039 N N . LEU A 1 132 ? 6.488 1.095 -15.015 1.00 96.75 132 LEU A N 1
ATOM 1040 C CA . LEU A 1 132 ? 7.101 1.275 -13.708 1.00 96.75 132 LEU A CA 1
ATOM 1041 C C . LEU A 1 132 ? 7.431 -0.096 -13.125 1.00 96.75 132 LEU A C 1
ATOM 1043 O O . LEU A 1 132 ? 6.550 -0.937 -12.956 1.00 96.75 132 LEU A O 1
ATOM 1047 N N . PHE A 1 133 ? 8.691 -0.291 -12.763 1.00 97.00 133 PHE A N 1
ATOM 1048 C CA . PHE A 1 133 ? 9.158 -1.479 -12.070 1.00 97.00 133 PHE A CA 1
ATOM 1049 C C . PHE A 1 133 ? 9.903 -1.075 -10.804 1.00 97.00 133 PHE A C 1
ATOM 1051 O O . PHE A 1 133 ? 10.675 -0.115 -10.801 1.00 97.00 133 PHE A O 1
ATOM 1058 N N . ILE A 1 134 ? 9.679 -1.826 -9.733 1.00 96.75 134 ILE A N 1
ATOM 1059 C CA . ILE A 1 134 ? 10.467 -1.745 -8.508 1.00 96.75 134 ILE A CA 1
ATOM 1060 C C . ILE A 1 134 ? 11.032 -3.131 -8.267 1.00 96.75 134 ILE A C 1
ATOM 1062 O O . ILE A 1 134 ? 10.270 -4.093 -8.147 1.00 96.75 134 ILE A O 1
ATOM 1066 N N . LEU A 1 135 ? 12.354 -3.223 -8.231 1.00 95.50 135 LEU A N 1
ATOM 1067 C CA . LEU A 1 135 ? 13.074 -4.457 -7.970 1.00 95.50 135 LEU A CA 1
ATOM 1068 C C . LEU A 1 135 ? 13.762 -4.381 -6.612 1.00 95.50 135 LEU A C 1
ATOM 1070 O O . LEU A 1 135 ? 14.159 -3.300 -6.164 1.00 95.50 135 LEU A O 1
ATOM 1074 N N . HIS A 1 136 ? 13.921 -5.550 -6.008 1.00 94.69 136 HIS A N 1
ATOM 1075 C CA . HIS A 1 136 ? 14.622 -5.755 -4.755 1.00 94.69 136 HIS A CA 1
ATOM 1076 C C . HIS A 1 136 ? 15.556 -6.955 -4.864 1.00 94.69 136 HIS A C 1
ATOM 1078 O O . HIS A 1 136 ? 15.173 -7.995 -5.410 1.00 94.69 136 HIS A O 1
ATOM 1084 N N . GLN A 1 137 ? 16.763 -6.801 -4.333 1.00 92.56 137 GLN A N 1
ATOM 1085 C CA . GLN A 1 137 ? 17.686 -7.898 -4.097 1.00 92.56 137 GLN A CA 1
ATOM 1086 C C . GLN A 1 137 ? 17.431 -8.483 -2.707 1.00 92.56 137 GLN A C 1
ATOM 1088 O O . GLN A 1 137 ? 17.550 -7.770 -1.717 1.00 92.56 137 GLN A O 1
ATOM 1093 N N . PHE A 1 138 ? 17.071 -9.763 -2.629 1.00 84.56 138 PHE A N 1
ATOM 1094 C CA . PHE A 1 138 ? 16.867 -10.439 -1.350 1.00 84.56 138 PHE A CA 1
ATOM 1095 C C . PHE A 1 138 ? 18.172 -10.617 -0.572 1.00 84.56 138 PHE A C 1
ATOM 1097 O O . PHE A 1 138 ? 19.254 -10.754 -1.148 1.00 84.56 138 PHE A O 1
ATOM 1104 N N . ASP A 1 139 ? 18.023 -10.669 0.750 1.00 78.50 139 ASP A N 1
ATOM 1105 C CA . ASP A 1 139 ? 19.101 -10.976 1.682 1.00 78.50 139 ASP A CA 1
ATOM 1106 C C . ASP A 1 139 ? 19.651 -12.398 1.463 1.00 78.50 139 ASP A C 1
ATOM 1108 O O . ASP A 1 139 ? 18.977 -13.272 0.913 1.00 78.50 139 ASP A O 1
ATOM 1112 N N . GLY A 1 140 ? 20.875 -12.646 1.937 1.00 76.19 140 GLY A N 1
ATOM 1113 C CA . GLY A 1 140 ? 21.518 -13.966 1.861 1.00 76.19 140 GLY A CA 1
ATOM 1114 C C . GLY A 1 140 ? 22.515 -14.141 0.711 1.00 76.19 140 GLY A C 1
ATOM 1115 O O . GLY A 1 140 ? 22.840 -15.271 0.361 1.00 76.19 140 GLY A O 1
ATOM 1116 N N . ILE A 1 141 ? 23.003 -13.040 0.131 1.00 79.75 141 ILE A N 1
ATOM 1117 C CA . ILE A 1 141 ? 24.080 -13.031 -0.870 1.00 79.75 141 ILE A CA 1
ATOM 1118 C C . ILE A 1 141 ? 25.395 -12.630 -0.207 1.00 79.75 141 ILE A C 1
ATOM 1120 O O . ILE A 1 141 ? 25.438 -11.670 0.565 1.00 79.75 141 ILE A O 1
ATOM 1124 N N . ASP A 1 142 ? 26.478 -13.304 -0.585 1.00 75.81 142 ASP A N 1
ATOM 1125 C CA . ASP A 1 142 ? 27.832 -12.865 -0.265 1.00 75.81 142 ASP A CA 1
ATOM 1126 C C . ASP A 1 142 ? 28.149 -11.568 -1.030 1.00 75.81 142 ASP A C 1
ATOM 1128 O O . ASP A 1 142 ? 28.191 -11.557 -2.261 1.00 75.81 142 ASP A O 1
ATOM 1132 N N . ASN A 1 143 ? 28.384 -10.474 -0.298 1.00 80.56 143 ASN A N 1
ATOM 1133 C CA . ASN A 1 143 ? 28.523 -9.100 -0.813 1.00 80.56 143 ASN A CA 1
ATOM 1134 C C . ASN A 1 143 ? 27.235 -8.555 -1.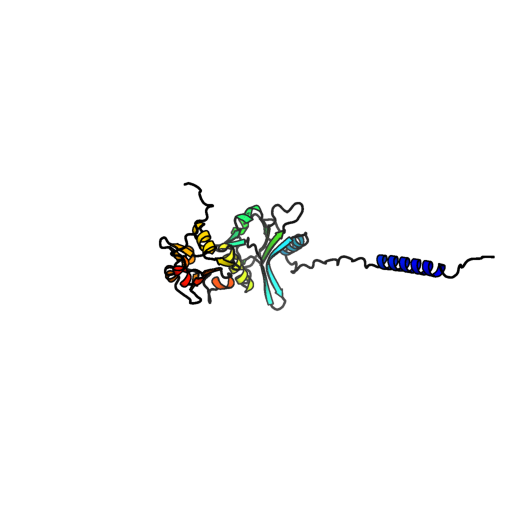470 1.00 80.56 143 ASN A C 1
ATOM 1136 O O . ASN A 1 143 ? 27.167 -8.434 -2.698 1.00 80.56 143 ASN A O 1
ATOM 1140 N N . PRO A 1 144 ? 26.210 -8.196 -0.672 1.00 84.94 144 PRO A N 1
ATOM 1141 C CA . PRO A 1 144 ? 24.986 -7.599 -1.199 1.00 84.94 144 PRO A CA 1
ATOM 1142 C C . PRO A 1 144 ? 25.270 -6.260 -1.891 1.00 84.94 144 PRO A C 1
ATOM 1144 O O . PRO A 1 144 ? 26.211 -5.542 -1.538 1.00 84.94 144 PRO A O 1
ATOM 1147 N N . ASP A 1 145 ? 24.437 -5.900 -2.872 1.00 87.19 145 ASP A N 1
ATOM 1148 C CA . ASP A 1 145 ? 24.496 -4.574 -3.481 1.00 87.19 145 ASP A CA 1
ATOM 1149 C C . ASP A 1 145 ? 24.224 -3.529 -2.383 1.00 87.19 145 ASP A C 1
ATOM 1151 O O . ASP A 1 145 ? 23.223 -3.646 -1.672 1.00 87.19 145 ASP A O 1
ATOM 1155 N N . PRO A 1 146 ? 25.066 -2.488 -2.227 1.00 88.88 146 PRO A N 1
ATOM 1156 C CA . PRO A 1 146 ? 24.835 -1.442 -1.225 1.00 88.88 146 PRO A CA 1
ATOM 1157 C C . PRO A 1 146 ? 23.508 -0.700 -1.443 1.00 88.88 146 PRO A C 1
ATOM 1159 O O . PRO A 1 146 ? 23.013 -0.023 -0.543 1.00 88.88 146 PRO A O 1
ATOM 1162 N N . HIS A 1 147 ? 22.925 -0.832 -2.635 1.00 92.69 147 HIS A N 1
ATOM 1163 C CA . HIS A 1 147 ? 21.623 -0.305 -2.987 1.00 92.69 147 HIS A CA 1
ATOM 1164 C C . HIS A 1 147 ? 20.714 -1.464 -3.442 1.00 92.69 147 HIS A C 1
ATOM 1166 O O . HIS A 1 147 ? 20.550 -1.666 -4.648 1.00 92.69 147 HIS A O 1
ATOM 1172 N N . PRO A 1 148 ? 20.101 -2.227 -2.523 1.00 93.31 148 PRO A N 1
ATOM 1173 C CA . PRO A 1 148 ? 19.293 -3.400 -2.867 1.00 93.31 148 PRO A CA 1
ATOM 1174 C C . PRO A 1 148 ? 17.992 -3.056 -3.606 1.00 93.31 148 PRO A C 1
ATOM 1176 O O . PRO A 1 148 ? 17.350 -3.947 -4.158 1.00 93.31 148 PRO A O 1
ATOM 1179 N N . TYR A 1 149 ? 17.600 -1.778 -3.667 1.00 95.50 149 TYR A N 1
ATOM 1180 C CA . TYR A 1 149 ? 16.393 -1.333 -4.359 1.00 95.50 149 TYR A CA 1
ATOM 1181 C C . TYR A 1 149 ? 16.710 -0.639 -5.688 1.00 95.50 149 TYR A C 1
ATOM 1183 O O . TYR A 1 149 ? 17.635 0.175 -5.822 1.00 95.50 149 TYR A O 1
ATOM 1191 N N . ARG A 1 150 ? 15.900 -0.939 -6.705 1.00 96.19 150 ARG A N 1
ATOM 1192 C CA . ARG A 1 150 ? 15.987 -0.323 -8.036 1.00 96.19 150 ARG A CA 1
ATOM 1193 C C . ARG A 1 150 ? 14.600 0.119 -8.476 1.00 96.19 150 ARG A C 1
ATOM 1195 O O . ARG A 1 150 ? 13.688 -0.697 -8.557 1.00 96.19 150 ARG A O 1
ATOM 1202 N N . ILE A 1 151 ? 14.453 1.397 -8.805 1.00 97.38 151 ILE A N 1
ATOM 1203 C CA . ILE A 1 151 ? 13.240 1.939 -9.423 1.00 97.38 151 ILE A CA 1
ATOM 1204 C C . ILE A 1 151 ? 13.538 2.164 -10.895 1.00 97.38 151 ILE A C 1
ATOM 1206 O O . ILE A 1 151 ? 14.463 2.899 -11.230 1.00 97.38 151 ILE A O 1
ATOM 1210 N N . LEU A 1 152 ? 12.761 1.543 -11.775 1.00 97.69 152 LEU A N 1
ATOM 1211 C CA . LEU A 1 152 ? 12.926 1.649 -13.217 1.00 97.69 152 LEU A CA 1
ATOM 1212 C C . LEU A 1 152 ? 11.644 2.200 -13.836 1.00 97.69 152 LEU A C 1
ATOM 1214 O O . LEU A 1 152 ? 10.573 1.614 -13.689 1.00 97.69 152 LEU A O 1
ATOM 1218 N N . ILE A 1 153 ? 11.757 3.334 -14.521 1.00 97.25 153 ILE A N 1
ATOM 1219 C CA . ILE A 1 153 ? 10.623 4.064 -15.088 1.00 97.25 153 ILE A CA 1
ATOM 1220 C C . ILE A 1 153 ? 10.840 4.243 -16.585 1.00 97.25 153 ILE A C 1
ATOM 1222 O O . ILE A 1 153 ? 11.837 4.829 -17.006 1.00 97.25 153 ILE A O 1
ATOM 1226 N N . GLN A 1 154 ? 9.874 3.800 -17.386 1.00 96.56 154 GLN A N 1
ATOM 1227 C CA . GLN A 1 154 ? 9.773 4.192 -18.786 1.00 96.56 154 GLN A CA 1
ATOM 1228 C C . GLN A 1 154 ? 8.819 5.379 -18.896 1.00 96.56 154 GLN A C 1
ATOM 1230 O O . GLN A 1 154 ? 7.683 5.319 -18.424 1.00 96.56 154 GLN A O 1
ATOM 1235 N N . ILE A 1 155 ? 9.268 6.447 -19.543 1.00 94.81 155 ILE A N 1
ATOM 1236 C CA . ILE A 1 155 ? 8.466 7.634 -19.831 1.00 94.81 155 ILE A CA 1
ATOM 1237 C C . ILE A 1 155 ? 8.145 7.649 -21.326 1.00 94.81 155 ILE A C 1
ATOM 1239 O O . ILE A 1 155 ? 8.995 7.310 -22.151 1.00 94.81 155 ILE A O 1
ATOM 1243 N N . SER A 1 156 ? 6.922 8.054 -21.656 1.00 92.94 156 SER A N 1
ATOM 1244 C CA . SER A 1 156 ? 6.472 8.316 -23.020 1.00 92.94 156 SER A CA 1
ATOM 1245 C C . SER A 1 156 ? 6.470 9.815 -23.315 1.00 92.94 156 SER A C 1
ATOM 1247 O O . SER A 1 156 ? 6.208 10.632 -22.432 1.00 92.94 156 SER A O 1
ATOM 1249 N N . ASP A 1 157 ? 6.675 10.178 -24.580 1.00 91.44 157 ASP A N 1
ATOM 1250 C CA . ASP A 1 157 ? 6.537 11.560 -25.063 1.00 91.44 157 ASP A CA 1
ATOM 1251 C C . ASP A 1 157 ? 5.073 12.030 -25.090 1.00 91.44 157 ASP A C 1
ATOM 1253 O O . ASP A 1 157 ? 4.782 13.218 -25.236 1.00 91.44 157 ASP A O 1
ATOM 1257 N N . ARG A 1 158 ? 4.124 11.094 -24.970 1.00 91.81 158 ARG A N 1
ATOM 1258 C CA . ARG A 1 158 ? 2.686 11.364 -24.987 1.00 91.81 158 ARG A CA 1
ATOM 1259 C C . ARG A 1 158 ? 2.067 10.997 -23.647 1.00 91.81 158 ARG A C 1
ATOM 1261 O O . ARG A 1 158 ? 2.509 10.075 -22.967 1.00 91.81 158 ARG A O 1
ATOM 1268 N N . SER A 1 159 ? 0.991 11.697 -23.290 1.00 90.75 159 SER A N 1
ATOM 1269 C CA . SER A 1 159 ? 0.183 11.288 -22.144 1.00 90.75 159 SER A CA 1
ATOM 1270 C C . SER A 1 159 ? -0.400 9.906 -22.411 1.00 90.75 159 SER A C 1
ATOM 1272 O O . SER A 1 159 ? -1.044 9.663 -23.431 1.00 90.75 159 SER A O 1
ATOM 1274 N N . MET A 1 160 ? -0.198 9.012 -21.461 1.00 89.75 160 MET A N 1
ATOM 1275 C CA . MET A 1 160 ? -0.659 7.643 -21.535 1.00 89.75 160 MET A CA 1
ATOM 1276 C C . MET A 1 160 ? -2.142 7.547 -21.148 1.00 89.75 160 MET A C 1
ATOM 1278 O O . MET A 1 160 ? -2.615 8.311 -20.299 1.00 89.75 160 MET A O 1
ATOM 1282 N N . PRO A 1 161 ? -2.891 6.588 -21.716 1.00 87.94 161 PRO A N 1
ATOM 1283 C CA . PRO A 1 161 ? -4.305 6.421 -21.411 1.00 87.94 161 PRO A CA 1
ATOM 1284 C C . PRO A 1 161 ? -4.537 5.969 -19.961 1.00 87.94 161 PRO A C 1
ATOM 1286 O O . PRO A 1 161 ? -3.788 5.156 -19.398 1.00 87.94 161 PRO A O 1
ATOM 1289 N N . LEU A 1 162 ? -5.631 6.466 -19.378 1.00 86.50 162 LEU A N 1
ATOM 1290 C CA . LEU A 1 162 ? -6.129 6.113 -18.046 1.00 86.50 162 LEU A CA 1
ATOM 1291 C C . LEU A 1 162 ? -6.877 4.771 -18.077 1.00 86.50 162 LEU A C 1
ATOM 1293 O O . LEU A 1 162 ? -8.103 4.708 -18.042 1.00 86.50 162 LEU A O 1
ATOM 1297 N N . LEU A 1 163 ? -6.118 3.679 -18.166 1.00 89.00 163 LEU A N 1
ATOM 1298 C CA . LEU A 1 163 ? -6.647 2.316 -18.053 1.00 89.00 163 LEU A CA 1
ATOM 1299 C C . LEU A 1 163 ? -6.978 1.968 -16.585 1.00 89.00 163 LEU A C 1
ATOM 1301 O O . LEU A 1 163 ? -6.361 2.531 -15.676 1.00 89.00 163 LEU A O 1
ATOM 1305 N N . PRO A 1 164 ? -7.881 1.003 -16.311 1.00 88.00 164 PRO A N 1
ATOM 1306 C CA . PRO A 1 164 ? -8.236 0.605 -14.945 1.00 88.00 164 PRO A CA 1
ATOM 1307 C C . PRO A 1 164 ? -7.041 0.285 -14.033 1.00 88.00 164 PRO A C 1
ATOM 1309 O O . PRO A 1 164 ? -7.028 0.712 -12.880 1.00 88.00 164 PRO A O 1
ATOM 1312 N N . GLY A 1 165 ? -6.001 -0.391 -14.535 1.00 90.06 165 GLY A N 1
ATOM 1313 C CA . GLY A 1 165 ? -4.807 -0.677 -13.730 1.00 90.06 165 GLY A CA 1
ATOM 1314 C C . GLY A 1 165 ? -3.939 0.555 -13.465 1.00 90.06 165 GLY A C 1
ATOM 1315 O O . GLY A 1 165 ? -3.250 0.591 -12.453 1.00 90.06 165 GLY A O 1
ATOM 1316 N N . ARG A 1 166 ? -4.022 1.611 -14.290 1.00 91.50 166 ARG A N 1
ATOM 1317 C CA . ARG A 1 166 ? -3.383 2.904 -13.989 1.00 91.50 166 ARG A CA 1
ATOM 1318 C C . ARG A 1 166 ? -4.070 3.587 -12.809 1.00 91.50 166 ARG A C 1
ATOM 1320 O O . ARG A 1 166 ? -3.383 4.078 -11.922 1.00 91.50 166 ARG A O 1
ATOM 1327 N N . TYR A 1 167 ? -5.405 3.576 -12.765 1.00 90.81 167 TYR A N 1
ATOM 1328 C CA . TYR A 1 167 ? -6.147 4.086 -11.605 1.00 90.81 167 TYR A CA 1
ATOM 1329 C C . TYR A 1 167 ? -5.785 3.324 -10.328 1.00 90.81 167 TYR A C 1
ATOM 1331 O O . TYR A 1 167 ? -5.560 3.943 -9.293 1.00 90.81 167 TYR A O 1
ATOM 1339 N N . GLN A 1 168 ? -5.685 1.994 -10.410 1.00 92.00 168 GLN A N 1
ATOM 1340 C CA . GLN A 1 168 ? -5.265 1.168 -9.276 1.00 92.00 168 GLN A CA 1
ATOM 1341 C C . GLN A 1 168 ? -3.828 1.468 -8.846 1.00 92.00 168 GLN A C 1
ATOM 1343 O O . GLN A 1 168 ? -3.590 1.623 -7.654 1.00 92.00 168 GLN A O 1
ATOM 1348 N N . LEU A 1 169 ? -2.894 1.618 -9.793 1.00 94.06 169 LEU A N 1
ATOM 1349 C CA . LEU A 1 169 ? -1.516 2.005 -9.496 1.00 94.06 169 LEU A CA 1
ATOM 1350 C C . LEU A 1 169 ? -1.461 3.362 -8.791 1.00 94.06 169 LEU A C 1
ATOM 1352 O O . LEU A 1 169 ? -0.802 3.494 -7.769 1.00 94.06 169 LEU A O 1
ATOM 1356 N N . MET A 1 170 ? -2.149 4.374 -9.323 1.00 93.44 170 MET A N 1
ATOM 1357 C CA . MET A 1 170 ? -2.153 5.707 -8.720 1.00 93.44 170 MET A CA 1
ATOM 1358 C C . MET A 1 170 ? -2.752 5.682 -7.313 1.00 93.44 170 MET A C 1
ATOM 1360 O O . MET A 1 170 ? -2.176 6.280 -6.412 1.00 93.44 170 MET A O 1
ATOM 1364 N N . ALA A 1 171 ? -3.854 4.954 -7.108 1.00 93.19 171 ALA A N 1
ATOM 1365 C CA . ALA A 1 171 ? -4.460 4.795 -5.790 1.00 93.19 171 ALA A CA 1
ATOM 1366 C C . ALA A 1 171 ? -3.535 4.054 -4.810 1.00 93.19 171 ALA A C 1
ATOM 1368 O O . ALA A 1 171 ? -3.460 4.439 -3.647 1.00 93.19 171 ALA A O 1
ATOM 1369 N N . LEU A 1 172 ? -2.806 3.035 -5.278 1.00 94.94 172 LEU A N 1
ATOM 1370 C CA . LEU A 1 172 ? -1.811 2.313 -4.487 1.00 94.94 172 LEU A CA 1
ATOM 1371 C C . LEU A 1 172 ? -0.657 3.232 -4.069 1.00 94.94 172 LEU A C 1
ATOM 1373 O O . LEU A 1 172 ? -0.323 3.279 -2.891 1.00 94.94 172 LEU A O 1
ATOM 1377 N N . LEU A 1 173 ? -0.084 3.990 -5.011 1.00 95.12 173 LEU A N 1
ATOM 1378 C CA . LEU A 1 173 ? 1.011 4.924 -4.730 1.00 95.12 173 LEU A CA 1
ATOM 1379 C C . LEU A 1 173 ? 0.559 6.074 -3.816 1.00 95.12 173 LEU A C 1
ATOM 1381 O O . LEU A 1 173 ? 1.301 6.521 -2.949 1.00 95.12 173 LEU A O 1
ATOM 1385 N N . GLN A 1 174 ? -0.667 6.569 -3.981 1.00 94.75 174 GLN A N 1
ATOM 1386 C CA . GLN A 1 174 ? -1.234 7.549 -3.050 1.00 94.75 174 GLN A CA 1
ATOM 1387 C C . GLN A 1 174 ? -1.400 6.949 -1.656 1.00 94.75 174 GLN A C 1
ATOM 1389 O O . GLN A 1 174 ? -1.072 7.596 -0.666 1.00 94.75 174 GLN A O 1
ATOM 1394 N N . ALA A 1 175 ? -1.864 5.703 -1.568 1.00 94.19 175 ALA A N 1
ATOM 1395 C CA . ALA A 1 175 ? -2.023 5.027 -0.294 1.00 94.19 175 ALA A CA 1
ATOM 1396 C C . ALA A 1 175 ? -0.685 4.761 0.404 1.00 94.19 175 ALA A C 1
ATOM 1398 O O . ALA A 1 175 ? -0.605 4.985 1.607 1.00 94.19 175 ALA A O 1
ATOM 1399 N N . SER A 1 176 ? 0.367 4.368 -0.322 1.00 93.88 176 SER A N 1
ATOM 1400 C CA . SER A 1 176 ? 1.709 4.170 0.250 1.00 93.88 176 SER A CA 1
ATOM 1401 C C . SER A 1 176 ? 2.377 5.470 0.706 1.00 93.88 176 SER A C 1
ATOM 1403 O O . SER A 1 176 ? 3.285 5.436 1.525 1.00 93.88 176 SER A O 1
ATOM 1405 N N . ALA A 1 177 ? 1.921 6.634 0.229 1.00 92.56 177 ALA A N 1
ATOM 1406 C CA . ALA A 1 177 ? 2.367 7.927 0.751 1.00 92.56 177 ALA A CA 1
ATOM 1407 C C . ALA A 1 177 ? 1.683 8.323 2.078 1.00 92.56 177 ALA A C 1
ATOM 1409 O O . ALA A 1 177 ? 2.141 9.248 2.749 1.00 92.56 177 ALA A O 1
ATOM 1410 N N . ILE A 1 178 ? 0.572 7.668 2.433 1.00 90.88 178 ILE A N 1
ATOM 1411 C CA . ILE A 1 178 ? -0.268 7.985 3.603 1.00 90.88 178 ILE A CA 1
ATOM 1412 C C . ILE A 1 178 ? -0.194 6.868 4.666 1.00 90.88 178 ILE A C 1
ATOM 1414 O O . ILE A 1 178 ? -0.445 7.107 5.850 1.00 90.88 178 ILE A O 1
ATOM 1418 N N . SER A 1 179 ? 0.103 5.636 4.250 1.00 89.94 179 SER A N 1
ATOM 1419 C CA . SER A 1 179 ? 0.119 4.438 5.083 1.00 89.94 179 SER A CA 1
ATOM 1420 C C . SER A 1 179 ? 1.377 3.615 4.865 1.00 89.94 179 SER A C 1
ATOM 1422 O O . SER A 1 179 ? 1.736 3.333 3.723 1.00 89.94 179 SER A O 1
ATOM 1424 N N . ASP A 1 180 ? 1.940 3.120 5.964 1.00 87.06 180 ASP A N 1
ATOM 1425 C CA . ASP A 1 180 ? 2.978 2.087 5.945 1.00 87.06 180 ASP A CA 1
ATOM 1426 C C . ASP A 1 180 ? 2.410 0.711 5.532 1.00 87.06 180 ASP A C 1
ATOM 1428 O O . ASP A 1 180 ? 3.145 -0.163 5.076 1.00 87.06 180 ASP A O 1
ATOM 1432 N N . HIS A 1 181 ? 1.086 0.522 5.639 1.00 90.75 181 HIS A N 1
ATOM 1433 C CA . HIS A 1 181 ? 0.373 -0.723 5.334 1.00 90.75 181 HIS A CA 1
ATOM 1434 C C . HIS A 1 181 ? -0.785 -0.484 4.349 1.00 90.75 181 HIS A C 1
ATOM 1436 O O . HIS A 1 181 ? -1.957 -0.672 4.695 1.00 90.75 181 HIS A O 1
ATOM 1442 N N . PRO A 1 182 ? -0.519 -0.092 3.089 1.00 92.19 182 PRO A N 1
ATOM 1443 C CA . PRO A 1 182 ? -1.576 0.221 2.125 1.00 92.19 182 PRO A CA 1
ATOM 1444 C C . PRO A 1 182 ? -2.450 -0.995 1.766 1.00 92.19 182 PRO A C 1
ATOM 1446 O O . PRO A 1 182 ? -3.590 -0.821 1.333 1.00 92.19 182 PRO A O 1
ATOM 1449 N N . LEU A 1 183 ? -1.970 -2.227 1.972 1.00 93.19 183 LEU A N 1
ATOM 1450 C CA . LEU A 1 183 ? -2.765 -3.456 1.818 1.00 93.19 183 LEU A CA 1
ATOM 1451 C C . LEU A 1 183 ? -3.626 -3.791 3.046 1.00 93.19 183 LEU A C 1
ATOM 1453 O O . LEU A 1 183 ? -4.440 -4.714 2.997 1.00 93.19 183 LEU A O 1
ATOM 1457 N N . GLY A 1 184 ? -3.519 -2.992 4.104 1.00 92.62 184 GLY A N 1
ATOM 1458 C CA . GLY A 1 184 ? -4.202 -3.193 5.367 1.00 92.62 184 GLY A CA 1
ATOM 1459 C C . GLY A 1 184 ? -3.433 -4.112 6.310 1.00 92.62 184 GLY A C 1
ATOM 1460 O O . GLY A 1 184 ? -2.666 -4.978 5.903 1.00 92.62 184 GLY A O 1
ATOM 1461 N N . THR A 1 185 ? -3.680 -3.925 7.599 1.00 94.38 185 THR A N 1
ATOM 1462 C CA . THR A 1 185 ? -3.107 -4.733 8.676 1.00 94.38 185 THR A CA 1
ATOM 1463 C C . THR A 1 185 ? -4.153 -4.941 9.762 1.00 94.38 185 THR A C 1
ATOM 1465 O O . THR A 1 185 ? -5.119 -4.179 9.870 1.00 94.38 185 THR A O 1
ATOM 1468 N N . THR A 1 186 ? -3.992 -5.986 10.565 1.00 94.44 186 THR A N 1
ATOM 1469 C CA . THR A 1 186 ? -4.881 -6.280 11.690 1.00 94.44 186 THR A CA 1
ATOM 1470 C C . THR A 1 186 ? -4.075 -6.583 12.933 1.00 94.44 186 THR A C 1
ATOM 1472 O O . THR A 1 186 ? -3.150 -7.392 12.883 1.00 94.44 186 THR A O 1
ATOM 1475 N N . HIS A 1 187 ? -4.485 -6.016 14.063 1.00 93.94 187 HIS A N 1
ATOM 1476 C CA . HIS A 1 187 ? -3.891 -6.315 15.358 1.00 93.94 187 HIS A CA 1
ATOM 1477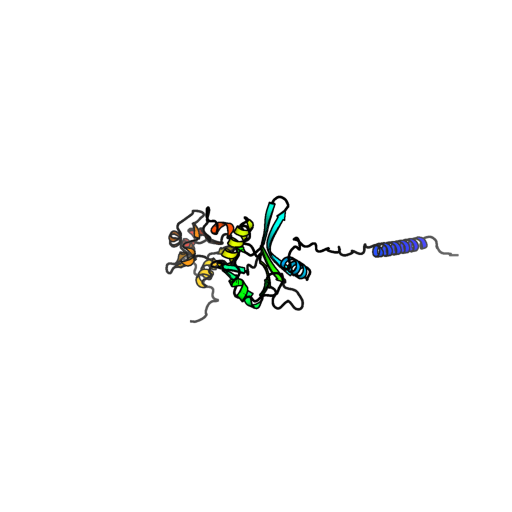 C C . HIS A 1 187 ? -4.954 -6.747 16.359 1.00 93.94 187 HIS A C 1
ATOM 1479 O O . HIS A 1 187 ? -6.132 -6.396 16.261 1.00 93.94 187 HIS A O 1
ATOM 1485 N N . VAL A 1 188 ? -4.514 -7.535 17.337 1.00 93.44 188 VAL A N 1
ATOM 1486 C CA . VAL A 1 188 ? -5.358 -8.035 18.419 1.00 93.44 188 VAL A CA 1
ATOM 1487 C C . VAL A 1 188 ? -4.689 -7.727 19.743 1.00 93.44 188 VAL A C 1
ATOM 1489 O O . VAL A 1 188 ? -3.546 -8.116 19.984 1.00 93.44 188 VAL A O 1
ATOM 1492 N N . PHE A 1 189 ? -5.436 -7.074 20.621 1.00 91.69 189 PHE A N 1
ATOM 1493 C CA . PHE A 1 189 ? -4.995 -6.691 21.948 1.00 91.69 189 PHE A CA 1
ATOM 1494 C C . PHE A 1 189 ? -5.871 -7.372 22.996 1.00 91.69 189 PHE A C 1
ATOM 1496 O O . PHE A 1 189 ? -7.102 -7.354 22.931 1.00 91.69 189 PHE A O 1
ATOM 1503 N N . THR A 1 190 ? -5.217 -7.985 23.978 1.00 88.69 190 THR A N 1
ATOM 1504 C CA . THR A 1 190 ? -5.834 -8.335 25.262 1.00 88.69 190 THR A CA 1
ATOM 1505 C C . THR A 1 190 ? -5.797 -7.115 26.179 1.00 88.69 190 THR A C 1
ATOM 1507 O O . THR A 1 190 ? -5.064 -6.171 25.900 1.00 88.69 190 THR A O 1
ATOM 1510 N N . MET A 1 191 ? -6.520 -7.133 27.302 1.00 84.62 191 MET A N 1
ATOM 1511 C CA . MET A 1 191 ? -6.506 -6.030 28.277 1.00 84.62 191 MET A CA 1
ATOM 1512 C C . MET A 1 191 ? -5.086 -5.583 28.683 1.00 84.62 191 MET A C 1
ATOM 1514 O O . MET A 1 191 ? -4.793 -4.392 28.671 1.00 84.62 191 MET A O 1
ATOM 1518 N N . ASN A 1 192 ? -4.188 -6.523 28.998 1.00 84.69 192 ASN A N 1
ATOM 1519 C CA . ASN A 1 192 ? -2.823 -6.186 29.424 1.00 84.69 192 ASN A CA 1
ATOM 1520 C C . ASN A 1 192 ? -2.024 -5.541 28.288 1.00 84.69 192 ASN A C 1
ATOM 1522 O O . ASN A 1 192 ? -1.433 -4.484 28.483 1.00 84.69 192 ASN A O 1
ATOM 1526 N N . LYS A 1 193 ? -2.080 -6.129 27.085 1.00 86.25 193 LYS A N 1
ATOM 1527 C CA . LYS A 1 193 ? -1.420 -5.565 25.899 1.00 86.25 193 LYS A CA 1
ATOM 1528 C C . LYS A 1 193 ? -2.013 -4.218 25.503 1.00 86.25 193 LYS A C 1
ATOM 1530 O O . LYS A 1 193 ? -1.295 -3.362 25.019 1.00 86.25 193 LYS A O 1
ATOM 1535 N N . LEU A 1 194 ? -3.315 -4.024 25.703 1.00 86.31 194 LEU A N 1
ATOM 1536 C CA . LEU A 1 194 ? -3.988 -2.755 25.464 1.00 86.31 194 LEU A CA 1
ATOM 1537 C C . LEU A 1 194 ? -3.459 -1.683 26.418 1.00 86.31 194 LEU A C 1
ATOM 1539 O O . LEU A 1 194 ? -3.091 -0.607 25.966 1.00 86.31 194 LEU A O 1
ATOM 1543 N N . LEU A 1 195 ? -3.382 -1.980 27.717 1.00 85.94 195 LEU A N 1
ATOM 1544 C CA . LEU A 1 195 ? -2.832 -1.060 28.713 1.00 85.94 195 LEU A CA 1
ATOM 1545 C C . LEU A 1 195 ? -1.389 -0.679 28.386 1.00 85.94 195 LEU A C 1
ATOM 1547 O O . LEU A 1 195 ? -1.084 0.508 28.315 1.00 85.94 195 LEU A O 1
ATOM 1551 N N . GLU A 1 196 ? -0.550 -1.675 28.118 1.00 86.06 196 GLU A N 1
ATOM 1552 C CA . GLU A 1 196 ? 0.838 -1.496 27.699 1.00 86.06 196 GLU A CA 1
ATOM 1553 C C . GLU A 1 196 ? 0.940 -0.614 26.447 1.00 86.06 196 GLU A C 1
ATOM 1555 O O . GLU A 1 196 ? 1.624 0.407 26.439 1.00 86.06 196 GLU A O 1
ATOM 1560 N N . ALA A 1 197 ? 0.176 -0.944 25.409 1.00 82.56 197 ALA A N 1
ATOM 1561 C CA . ALA A 1 197 ? 0.209 -0.237 24.141 1.00 82.56 197 ALA A CA 1
ATOM 1562 C C . ALA A 1 197 ? -0.344 1.197 24.252 1.00 82.56 197 ALA A C 1
ATOM 1564 O O . ALA A 1 197 ? 0.187 2.111 23.625 1.00 82.56 197 ALA A O 1
ATOM 1565 N N . THR A 1 198 ? -1.358 1.433 25.094 1.00 82.56 198 THR A N 1
ATOM 1566 C CA . THR A 1 198 ? -1.827 2.796 25.398 1.00 82.56 198 THR A CA 1
ATOM 1567 C C . THR A 1 198 ? -0.823 3.596 26.225 1.00 82.56 198 THR A C 1
ATOM 1569 O O . THR A 1 198 ? -0.774 4.814 26.081 1.00 82.56 198 THR A O 1
ATOM 1572 N N . PHE A 1 199 ? -0.022 2.935 27.067 1.00 81.38 199 PHE A N 1
ATOM 1573 C CA . PHE A 1 199 ? 1.009 3.575 27.883 1.00 81.38 199 PHE A CA 1
ATOM 1574 C C . PHE A 1 199 ? 2.219 3.988 27.037 1.00 81.38 199 PHE A C 1
ATOM 1576 O O . PHE A 1 199 ? 2.676 5.122 27.138 1.00 81.38 199 PHE A O 1
ATOM 1583 N N . PHE A 1 200 ? 2.683 3.107 26.145 1.00 82.56 200 PHE A N 1
ATOM 1584 C CA . PHE A 1 200 ? 3.797 3.386 25.230 1.00 82.56 200 PHE A CA 1
ATOM 1585 C C . PHE A 1 200 ? 3.393 4.148 23.958 1.00 82.56 200 PHE A C 1
ATOM 1587 O O . PHE A 1 200 ? 4.240 4.421 23.111 1.00 82.56 200 PHE A O 1
ATOM 1594 N N . GLY A 1 201 ? 2.113 4.502 23.807 1.00 80.06 201 GLY A N 1
ATOM 1595 C CA . GLY A 1 201 ? 1.635 5.317 22.687 1.00 80.06 201 GLY A CA 1
ATOM 1596 C C . GLY A 1 201 ? 1.674 4.601 21.335 1.00 80.06 201 GLY A C 1
ATOM 1597 O O . GLY A 1 201 ? 1.953 5.223 20.311 1.00 80.06 201 GLY A O 1
ATOM 1598 N N . TYR A 1 202 ? 1.407 3.294 21.304 1.00 84.50 202 TYR A N 1
ATOM 1599 C CA . TYR A 1 202 ? 1.367 2.547 20.051 1.00 84.50 202 TYR A CA 1
ATOM 1600 C C . TYR A 1 202 ? 0.184 2.994 19.181 1.00 84.50 202 TYR A C 1
ATOM 1602 O O . TYR A 1 202 ? -0.984 2.928 19.574 1.00 84.50 202 TYR A O 1
ATOM 1610 N N . LYS A 1 203 ? 0.499 3.426 17.957 1.00 83.06 203 LYS A N 1
ATOM 1611 C CA . LYS A 1 203 ? -0.466 3.989 16.999 1.00 83.06 203 LYS A CA 1
ATOM 1612 C C . LYS A 1 203 ? -1.500 2.973 16.503 1.00 83.06 203 LYS A C 1
ATOM 1614 O O . LYS A 1 203 ? -2.656 3.305 16.270 1.00 83.06 203 LYS A O 1
ATOM 1619 N N . ASN A 1 204 ? -1.128 1.699 16.426 1.00 86.25 204 ASN A N 1
ATOM 1620 C CA . ASN A 1 204 ? -1.965 0.623 15.888 1.00 86.25 204 ASN A CA 1
ATOM 1621 C C . ASN A 1 204 ? -3.138 0.183 16.792 1.00 86.25 204 ASN A C 1
ATOM 1623 O O . ASN A 1 204 ? -3.907 -0.700 16.411 1.00 86.25 204 ASN A O 1
ATOM 1627 N N . VAL A 1 205 ? -3.281 0.776 17.980 1.00 87.81 205 VAL A N 1
ATOM 1628 C CA . VAL A 1 205 ? -4.344 0.480 18.957 1.00 87.81 205 VAL A CA 1
ATOM 1629 C C . VAL A 1 205 ? -5.595 1.339 18.737 1.00 87.81 205 VAL A C 1
ATOM 1631 O O . VAL A 1 205 ? -6.678 0.977 19.192 1.00 87.81 205 VAL A O 1
ATOM 1634 N N . PHE A 1 206 ? -5.463 2.476 18.046 1.00 93.12 206 PHE A N 1
ATOM 1635 C CA . PHE A 1 206 ? -6.510 3.470 17.742 1.00 93.12 206 PHE A CA 1
ATOM 1636 C C . PHE A 1 206 ? -7.223 4.124 18.933 1.00 93.12 206 PHE A C 1
ATOM 1638 O O . PHE A 1 206 ? -7.887 5.146 18.763 1.00 93.12 206 PHE A O 1
ATOM 1645 N N . VAL A 1 207 ? -7.078 3.586 20.141 1.00 92.62 207 VAL A N 1
ATOM 1646 C CA . VAL A 1 207 ? -7.631 4.131 21.380 1.00 92.62 207 VAL A CA 1
ATOM 1647 C C . VAL A 1 207 ? -6.522 4.510 22.356 1.00 92.62 207 VAL A C 1
ATOM 1649 O O . VAL A 1 207 ? -5.400 4.013 22.281 1.00 92.62 207 VAL A O 1
ATOM 1652 N N . LYS A 1 208 ? -6.849 5.408 23.279 1.00 92.12 208 LYS A N 1
ATOM 1653 C CA . LYS A 1 208 ? -6.053 5.797 24.441 1.00 92.12 208 LYS A CA 1
ATOM 1654 C C . LYS A 1 208 ? -6.883 5.618 25.706 1.00 92.12 208 LYS A C 1
ATOM 1656 O O . LYS A 1 208 ? -8.112 5.663 25.668 1.00 92.12 208 LYS A O 1
ATOM 1661 N N . ARG A 1 209 ? -6.209 5.436 26.838 1.00 89.81 209 ARG A N 1
ATOM 1662 C CA . ARG A 1 209 ? -6.850 5.413 28.154 1.00 89.81 209 ARG A CA 1
ATOM 1663 C C . ARG A 1 209 ? -7.060 6.843 28.656 1.00 89.81 209 ARG A C 1
ATOM 1665 O O . ARG A 1 209 ? -6.143 7.660 28.619 1.00 89.81 209 ARG A O 1
ATOM 1672 N N . THR A 1 210 ? -8.254 7.142 29.156 1.00 88.38 210 THR A N 1
ATOM 1673 C CA . THR A 1 210 ? -8.567 8.411 29.823 1.00 88.38 210 THR A CA 1
ATOM 1674 C C . THR A 1 210 ? -8.157 8.378 31.298 1.00 88.38 210 THR A C 1
ATOM 1676 O O . THR A 1 210 ? -7.951 7.31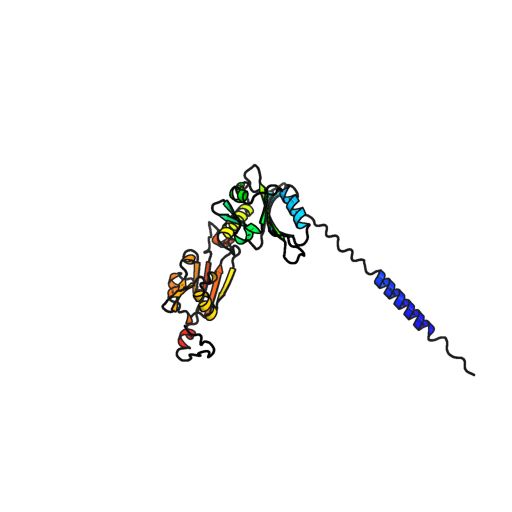1 31.887 1.00 88.38 210 THR A O 1
ATOM 1679 N N . LYS A 1 211 ? -8.088 9.556 31.937 1.00 87.19 211 LYS A N 1
ATOM 1680 C CA . LYS A 1 211 ? -7.822 9.671 33.385 1.00 87.19 211 LYS A CA 1
ATOM 1681 C C . LYS A 1 211 ? -8.834 8.877 34.225 1.00 87.19 211 LYS A C 1
ATOM 1683 O O . LYS A 1 211 ? -8.455 8.263 35.216 1.00 87.19 211 LYS A O 1
ATOM 1688 N N . ASN A 1 212 ? -10.079 8.791 33.756 1.00 87.25 212 ASN A N 1
ATOM 1689 C CA . ASN A 1 212 ? -11.170 8.076 34.419 1.00 87.25 212 ASN A CA 1
ATOM 1690 C C . ASN A 1 212 ? -11.203 6.574 34.085 1.00 87.25 212 ASN A C 1
ATOM 1692 O O . ASN A 1 212 ? -12.229 5.937 34.276 1.00 87.25 212 ASN A O 1
ATOM 1696 N N . GLN A 1 213 ? -10.114 5.998 33.562 1.00 86.88 213 GLN A N 1
ATOM 1697 C CA . GLN A 1 213 ? -10.002 4.567 33.228 1.00 86.88 213 GLN A CA 1
ATOM 1698 C C . GLN A 1 213 ? -10.974 4.063 32.145 1.00 86.88 213 GLN A C 1
ATOM 1700 O O . GLN A 1 213 ? -11.231 2.862 32.055 1.00 86.88 213 GLN A O 1
ATOM 1705 N N . HIS A 1 214 ? -11.462 4.957 31.289 1.00 90.44 214 HIS A N 1
ATOM 1706 C CA . HIS A 1 214 ? -12.253 4.603 30.111 1.00 90.44 214 HIS A CA 1
ATOM 1707 C C . HIS A 1 214 ? -11.393 4.663 28.850 1.00 90.44 214 HIS A C 1
ATOM 1709 O O . HIS A 1 214 ? -10.289 5.219 28.859 1.00 90.44 214 HIS A O 1
ATOM 1715 N N . LEU A 1 215 ? -11.876 4.070 27.766 1.00 92.06 215 LEU A N 1
ATOM 1716 C CA . LEU A 1 215 ? -11.241 4.192 26.461 1.00 92.06 215 LEU A CA 1
ATOM 1717 C C . LEU A 1 215 ? -11.677 5.474 25.759 1.00 92.06 215 LEU A C 1
ATOM 1719 O O . LEU A 1 215 ? -12.775 5.960 25.955 1.00 92.06 215 LEU A O 1
ATOM 1723 N N . LYS A 1 216 ? -10.821 6.025 24.909 1.00 94.06 216 LYS A N 1
ATOM 1724 C CA . LYS A 1 216 ? -11.177 7.101 23.986 1.00 94.06 216 LYS A CA 1
ATOM 1725 C C . LYS A 1 216 ? -10.468 6.861 22.666 1.00 94.06 216 LYS A C 1
ATOM 1727 O O . LYS A 1 216 ? -9.277 6.561 22.670 1.00 94.06 216 LYS A O 1
ATOM 1732 N N . VAL A 1 217 ? -11.161 7.009 21.543 1.00 94.00 217 VAL A N 1
ATOM 1733 C CA . VAL A 1 217 ? -10.520 6.967 20.220 1.00 94.00 217 VAL A CA 1
ATOM 1734 C C . VAL A 1 217 ? -9.513 8.114 20.111 1.00 94.00 217 VAL A C 1
ATOM 1736 O O . VAL A 1 217 ? -9.795 9.240 20.521 1.00 94.00 217 VAL A O 1
ATOM 1739 N N . GLN A 1 218 ? -8.309 7.837 19.615 1.00 93.06 218 GLN A N 1
ATOM 1740 C CA . GLN A 1 218 ? -7.300 8.880 19.438 1.00 93.06 218 GLN A CA 1
ATOM 1741 C C . GLN A 1 218 ? -7.769 9.878 18.372 1.00 93.06 218 GLN A C 1
ATOM 1743 O O . GLN A 1 218 ? -8.395 9.502 17.380 1.00 93.06 218 GLN A O 1
ATOM 1748 N N . ASP A 1 219 ? -7.460 11.156 18.582 1.00 91.12 219 ASP A N 1
ATOM 1749 C CA . ASP A 1 219 ? -8.027 12.250 17.786 1.00 91.12 219 ASP A CA 1
ATOM 1750 C C . ASP A 1 219 ? -7.608 12.165 16.300 1.00 91.12 219 ASP A C 1
ATOM 1752 O O . ASP A 1 219 ? -8.340 12.611 15.422 1.00 91.12 219 ASP A O 1
ATOM 1756 N N . GLU A 1 220 ? -6.484 11.504 16.002 1.00 90.62 220 GLU A N 1
ATOM 1757 C CA . GLU A 1 220 ? -5.999 11.252 14.638 1.00 90.62 220 GLU A CA 1
ATOM 1758 C C . GLU A 1 220 ? -6.865 10.266 13.827 1.00 90.62 220 GLU A C 1
ATOM 1760 O O . GLU A 1 220 ? -6.892 10.349 12.600 1.00 90.62 220 GLU A O 1
ATOM 1765 N N . TYR A 1 221 ? -7.619 9.372 14.482 1.00 92.88 221 TYR A N 1
ATOM 1766 C CA . TYR A 1 221 ? -8.434 8.351 13.802 1.00 92.88 221 TYR A CA 1
ATOM 1767 C C . TYR A 1 221 ? -9.924 8.683 13.753 1.00 92.88 221 TYR A C 1
ATOM 1769 O O . TYR A 1 221 ? -10.656 8.070 12.978 1.00 92.88 221 TYR A O 1
ATOM 1777 N N . ILE A 1 222 ? -10.387 9.637 14.564 1.00 91.56 222 ILE A N 1
ATOM 1778 C CA . ILE A 1 222 ? -11.816 9.852 14.834 1.00 91.56 222 ILE A CA 1
ATOM 1779 C C . ILE A 1 222 ? -12.648 10.117 13.569 1.00 91.56 222 ILE A C 1
ATOM 1781 O O . ILE A 1 222 ? -13.787 9.672 13.477 1.00 91.56 222 ILE A O 1
ATOM 1785 N N . ASN A 1 223 ? -12.057 10.775 12.568 1.00 91.88 223 ASN A N 1
ATOM 1786 C CA . ASN A 1 223 ? -12.734 11.148 11.324 1.00 91.88 223 ASN A CA 1
ATOM 1787 C C . ASN A 1 223 ? -12.786 10.016 10.286 1.00 91.88 223 ASN A C 1
ATOM 1789 O O . ASN A 1 223 ? -13.488 10.139 9.285 1.00 91.88 223 ASN A O 1
ATOM 1793 N N . ASP A 1 224 ? -12.031 8.932 10.483 1.00 93.69 224 ASP A N 1
ATOM 1794 C CA . ASP A 1 224 ? -11.870 7.885 9.472 1.00 93.69 224 ASP A CA 1
ATOM 1795 C C . ASP A 1 224 ? -11.872 6.466 10.054 1.00 93.69 224 ASP A C 1
ATOM 1797 O O . ASP A 1 224 ? -11.232 5.551 9.529 1.00 93.69 224 ASP A O 1
ATOM 1801 N N . ILE A 1 225 ? -12.628 6.269 11.135 1.00 96.00 225 ILE A N 1
ATOM 1802 C CA . ILE A 1 225 ? -12.756 4.989 11.831 1.00 96.00 225 ILE A CA 1
ATOM 1803 C C . ILE A 1 225 ? -14.211 4.531 11.916 1.00 96.00 225 ILE A C 1
ATOM 1805 O O . ILE A 1 225 ? -15.115 5.315 12.184 1.00 96.00 225 ILE A O 1
ATOM 1809 N N . ALA A 1 226 ? -14.428 3.237 11.697 1.00 96.62 226 ALA A N 1
ATOM 1810 C CA . ALA A 1 226 ? -15.684 2.562 12.001 1.00 96.62 226 ALA A CA 1
ATOM 1811 C C . ALA A 1 226 ? -15.533 1.796 13.319 1.00 96.62 226 ALA A C 1
ATOM 1813 O O . ALA A 1 226 ? -14.621 0.975 13.446 1.00 96.62 226 ALA A O 1
ATOM 1814 N N . VAL A 1 227 ? -16.410 2.045 14.289 1.00 96.88 227 VAL A N 1
ATOM 1815 C CA . VAL A 1 227 ? -16.322 1.443 15.623 1.00 96.88 227 VAL A CA 1
ATOM 1816 C C . VAL A 1 227 ? -17.463 0.462 15.844 1.00 96.88 227 VAL A C 1
ATOM 1818 O O . VAL A 1 227 ? -18.608 0.732 15.494 1.00 96.88 227 VAL A O 1
ATOM 1821 N N . PHE A 1 228 ? -17.137 -0.677 16.449 1.00 97.06 228 PHE A N 1
ATOM 1822 C CA . PHE A 1 228 ? -18.089 -1.714 16.811 1.00 97.06 228 PHE A CA 1
ATOM 1823 C C . PHE A 1 228 ? -17.865 -2.155 18.258 1.00 97.06 228 PHE A C 1
ATOM 1825 O O . PHE A 1 228 ? -16.768 -2.598 18.602 1.00 97.06 228 PHE A O 1
ATOM 1832 N N . ILE A 1 229 ? -18.902 -2.109 19.093 1.00 94.56 229 ILE A N 1
ATOM 1833 C CA . ILE A 1 229 ? -18.887 -2.661 20.456 1.00 94.56 229 ILE A CA 1
ATOM 1834 C C . ILE A 1 229 ? -19.766 -3.910 20.457 1.00 94.56 229 ILE A C 1
ATOM 1836 O O . ILE A 1 229 ? -20.941 -3.857 20.114 1.00 94.56 229 ILE A O 1
ATOM 1840 N N . ASN A 1 230 ? -19.186 -5.068 20.782 1.00 93.62 230 ASN A N 1
ATOM 1841 C CA . ASN A 1 230 ? -19.856 -6.376 20.740 1.00 93.62 230 ASN A CA 1
ATOM 1842 C C . ASN A 1 230 ? -20.533 -6.693 19.392 1.00 93.62 230 ASN A C 1
ATOM 1844 O O . ASN A 1 230 ? -21.534 -7.399 19.338 1.00 93.62 230 ASN A O 1
ATOM 1848 N N . GLY A 1 231 ? -19.965 -6.183 18.295 1.00 92.50 231 GLY A N 1
ATOM 1849 C CA . GLY A 1 231 ? -20.494 -6.356 16.939 1.00 92.50 231 GLY A CA 1
ATOM 1850 C C . GLY A 1 231 ? -21.556 -5.333 16.527 1.00 92.50 231 GLY A C 1
ATOM 1851 O O . GLY A 1 231 ? -21.959 -5.336 15.368 1.00 92.50 231 GLY A O 1
ATOM 1852 N N . ILE A 1 232 ? -21.967 -4.438 17.426 1.00 94.44 232 ILE A N 1
ATOM 1853 C CA . ILE A 1 232 ? -22.927 -3.369 17.141 1.00 94.44 232 ILE A CA 1
ATOM 1854 C C . ILE A 1 232 ? -22.151 -2.128 16.680 1.00 94.44 232 ILE A C 1
ATOM 1856 O O . ILE A 1 232 ? -21.229 -1.723 17.391 1.00 94.44 232 ILE A O 1
ATOM 1860 N N . PRO A 1 233 ? -22.463 -1.539 15.509 1.00 96.19 233 PRO A N 1
ATOM 1861 C CA . PRO A 1 233 ? -21.844 -0.293 15.070 1.00 96.19 233 PRO A CA 1
ATOM 1862 C C . PRO A 1 233 ? -22.262 0.857 15.990 1.00 96.19 233 PRO A C 1
ATOM 1864 O O . PRO A 1 233 ? -23.448 1.018 16.268 1.00 96.19 233 PRO A O 1
ATOM 1867 N N . VAL A 1 234 ? -21.292 1.651 16.436 1.00 95.31 234 VAL A N 1
ATOM 1868 C CA . VAL A 1 234 ? -21.498 2.767 17.372 1.00 95.31 234 VAL A CA 1
ATOM 1869 C C . VAL A 1 234 ? -20.743 4.012 16.918 1.00 95.31 234 VAL A C 1
ATOM 1871 O O . VAL A 1 234 ? -19.802 3.923 16.121 1.00 95.31 234 VAL A O 1
ATOM 1874 N N . ASP A 1 235 ? -21.125 5.175 17.444 1.00 94.50 235 ASP A N 1
ATOM 1875 C CA . ASP A 1 235 ? -20.353 6.403 17.251 1.00 94.50 235 ASP A CA 1
ATOM 1876 C C . ASP A 1 235 ? -18.998 6.320 17.993 1.00 94.50 235 ASP A C 1
ATOM 1878 O O . ASP A 1 235 ? -18.936 5.776 19.102 1.00 94.50 235 ASP A O 1
ATOM 1882 N N . PRO A 1 236 ? -17.895 6.872 17.446 1.00 94.31 236 PRO A N 1
ATOM 1883 C CA . PRO A 1 236 ? -16.605 6.915 18.138 1.00 94.31 236 PRO A CA 1
ATOM 1884 C C . PRO A 1 236 ? -16.647 7.503 19.557 1.00 94.31 236 PRO A C 1
ATOM 1886 O O . PRO A 1 236 ? -15.824 7.117 20.390 1.00 94.31 236 PRO A O 1
ATOM 1889 N N . LYS A 1 237 ? -17.591 8.404 19.861 1.00 93.19 237 LYS A N 1
ATOM 1890 C CA . LYS A 1 237 ? -17.782 8.970 21.207 1.00 93.19 237 LYS A CA 1
ATOM 1891 C C . LYS A 1 237 ? -18.287 7.943 22.217 1.00 93.19 237 LYS A C 1
ATOM 1893 O O . LYS A 1 237 ? -17.940 8.031 23.389 1.00 93.19 237 LYS A O 1
ATOM 1898 N N . GLU A 1 238 ? -19.052 6.942 21.785 1.00 91.94 238 GLU A N 1
ATOM 1899 C CA . GLU A 1 238 ? -19.589 5.907 22.679 1.00 91.94 238 GLU A CA 1
ATOM 1900 C C . GLU A 1 238 ? -18.493 4.999 23.252 1.00 91.94 238 GLU A C 1
ATOM 1902 O O . GLU A 1 238 ? -18.690 4.375 24.293 1.00 91.94 238 GLU A O 1
ATOM 1907 N N . VAL A 1 239 ? -17.297 4.983 22.652 1.00 92.38 239 VAL A N 1
ATOM 1908 C CA . VAL A 1 239 ? -16.118 4.298 23.211 1.00 92.38 239 VAL A CA 1
ATOM 1909 C C . VAL A 1 239 ? -15.762 4.824 24.604 1.00 92.38 239 VAL A C 1
ATOM 1911 O O . VAL A 1 239 ? -15.268 4.055 25.427 1.00 92.38 239 VAL A O 1
ATOM 1914 N N . GLU A 1 240 ? -16.074 6.091 24.899 1.00 93.12 240 GLU A N 1
ATOM 1915 C CA . GLU A 1 240 ? -15.851 6.707 26.215 1.00 93.12 240 GLU A CA 1
ATOM 1916 C C . GLU A 1 240 ? -16.699 6.092 27.332 1.00 93.12 240 GLU A C 1
ATOM 1918 O O . GLU A 1 240 ? -16.370 6.263 28.504 1.00 93.12 240 GLU A O 1
ATOM 1923 N N . THR A 1 241 ? -17.727 5.312 26.991 1.00 89.94 241 THR A N 1
ATOM 1924 C CA . THR A 1 241 ? -18.522 4.545 27.961 1.00 89.94 241 THR A CA 1
ATOM 1925 C C . THR A 1 241 ? -17.876 3.214 28.350 1.00 89.94 241 THR A C 1
ATOM 1927 O O . THR A 1 241 ? -18.251 2.628 29.360 1.00 89.94 241 THR A O 1
ATOM 1930 N N . VAL A 1 242 ? -16.879 2.739 27.594 1.00 89.06 242 VAL A N 1
ATOM 1931 C CA . VAL A 1 242 ? -16.237 1.446 27.846 1.00 89.06 242 VAL A CA 1
ATOM 1932 C C . VAL A 1 242 ? -15.116 1.606 28.862 1.00 89.06 242 VAL A C 1
ATOM 1934 O O . VAL A 1 242 ? -14.074 2.215 28.588 1.00 89.06 242 VAL A O 1
ATOM 1937 N N . HIS A 1 243 ? -15.295 0.995 30.029 1.00 89.75 243 HIS A N 1
ATOM 1938 C CA . HIS A 1 243 ? -14.248 0.936 31.038 1.00 89.75 243 HIS A CA 1
ATOM 1939 C C . HIS A 1 243 ? -13.148 -0.049 30.611 1.00 89.75 243 HIS A C 1
ATOM 1941 O O . HIS A 1 243 ? -13.424 -1.145 30.125 1.00 89.75 243 HIS A O 1
ATOM 1947 N N . VAL A 1 244 ? -11.872 0.279 30.843 1.00 85.50 244 VAL A N 1
ATOM 1948 C CA . VAL A 1 244 ? -10.736 -0.549 30.377 1.00 85.50 244 VAL A CA 1
ATOM 1949 C C . VAL A 1 244 ? -10.801 -1.991 30.907 1.00 85.50 244 VAL A C 1
ATOM 1951 O O . VAL A 1 244 ? -10.438 -2.929 30.204 1.00 85.50 244 VAL A O 1
ATOM 1954 N N . ARG A 1 245 ? -11.311 -2.185 32.130 1.00 84.19 245 ARG A N 1
ATOM 1955 C CA . ARG A 1 245 ? -11.482 -3.519 32.749 1.00 84.19 245 ARG A CA 1
ATOM 1956 C C . ARG A 1 245 ? -12.595 -4.365 32.128 1.00 84.19 245 ARG A C 1
ATOM 1958 O O . ARG A 1 245 ? -12.601 -5.579 32.308 1.00 84.19 245 ARG A O 1
ATOM 1965 N N . GLU A 1 246 ? -13.533 -3.746 31.423 1.00 87.44 246 GLU A N 1
ATOM 1966 C CA . GLU A 1 246 ? -14.595 -4.466 30.720 1.00 87.44 246 GLU A CA 1
ATOM 1967 C C . GLU A 1 246 ? -14.106 -5.011 29.383 1.00 87.44 246 GLU A C 1
ATOM 1969 O O . GLU A 1 246 ? -14.744 -5.894 28.822 1.00 87.44 246 GLU A O 1
ATOM 1974 N N . VAL A 1 247 ? -12.975 -4.526 28.870 1.00 89.44 247 VAL A N 1
ATOM 1975 C CA . VAL A 1 247 ? -12.421 -4.969 27.594 1.00 89.44 247 VAL A CA 1
ATOM 1976 C C . VAL A 1 247 ? -11.858 -6.379 27.742 1.00 89.44 247 VAL A C 1
ATOM 1978 O O . VAL A 1 247 ? -10.866 -6.608 28.434 1.00 89.44 247 VAL A O 1
ATOM 1981 N N . ASP A 1 248 ? -12.466 -7.334 27.047 1.00 89.88 248 ASP A N 1
ATOM 1982 C CA . ASP A 1 248 ? -11.922 -8.685 26.930 1.00 89.88 248 ASP A CA 1
ATOM 1983 C C . ASP A 1 248 ? -10.891 -8.744 25.797 1.00 89.88 248 ASP A C 1
ATOM 1985 O O . ASP A 1 248 ? -9.739 -9.148 25.989 1.00 89.88 248 ASP A O 1
ATOM 1989 N N . ARG A 1 249 ? -11.293 -8.274 24.611 1.00 92.81 249 ARG A N 1
ATOM 1990 C CA . ARG A 1 249 ? -10.438 -8.203 23.424 1.00 92.81 249 ARG A CA 1
ATOM 1991 C C . ARG A 1 249 ? -10.743 -6.967 22.599 1.00 92.81 249 ARG A C 1
ATOM 1993 O O . ARG A 1 249 ? -11.901 -6.591 22.433 1.00 92.81 249 ARG A O 1
ATOM 2000 N N . LEU A 1 250 ? -9.697 -6.404 22.014 1.00 93.94 250 LEU A N 1
ATOM 2001 C CA . LEU A 1 250 ? -9.777 -5.286 21.091 1.00 93.94 250 LEU A CA 1
ATOM 2002 C C . LEU A 1 250 ? -9.093 -5.684 19.785 1.00 93.94 250 LEU A C 1
ATOM 2004 O O . LEU A 1 250 ? -7.952 -6.141 19.790 1.00 93.94 250 LEU A O 1
ATOM 2008 N N . TYR A 1 251 ? -9.806 -5.543 18.674 1.00 95.81 251 TYR A N 1
ATOM 2009 C CA . TYR A 1 251 ? -9.286 -5.803 17.338 1.00 95.81 251 TYR A CA 1
ATOM 2010 C C . TYR A 1 251 ? -9.216 -4.484 16.593 1.00 95.81 251 TYR A C 1
ATOM 2012 O O . TYR A 1 251 ? -10.221 -3.779 16.479 1.00 95.81 251 TYR A O 1
ATOM 2020 N N . THR A 1 252 ? -8.046 -4.170 16.064 1.00 95.44 252 THR A N 1
ATOM 2021 C CA . THR A 1 252 ? -7.870 -3.045 15.155 1.00 95.44 252 THR A CA 1
ATOM 2022 C C . THR A 1 252 ? -7.600 -3.563 13.762 1.00 95.44 252 THR A C 1
ATOM 2024 O O . THR A 1 252 ? -6.965 -4.601 13.565 1.00 95.44 252 THR A O 1
ATOM 2027 N N . ARG A 1 253 ? -8.125 -2.849 12.776 1.00 95.81 253 ARG A N 1
ATOM 2028 C CA . ARG A 1 253 ? -7.905 -3.146 11.372 1.00 95.81 253 ARG A CA 1
ATOM 2029 C C . ARG A 1 253 ? -7.716 -1.856 10.605 1.00 95.81 253 ARG A C 1
ATOM 2031 O O . ARG A 1 253 ? -8.599 -1.005 10.601 1.00 95.81 253 ARG A O 1
ATOM 2038 N N . GLU A 1 254 ? -6.608 -1.758 9.897 1.00 95.06 254 GLU A N 1
ATOM 2039 C CA . GLU A 1 254 ? -6.497 -0.867 8.756 1.00 95.06 254 GLU A CA 1
ATOM 2040 C C . GLU A 1 254 ? -7.009 -1.612 7.521 1.00 95.06 254 GLU A C 1
ATOM 2042 O O . GLU A 1 254 ? -6.589 -2.733 7.226 1.00 95.06 254 GLU A O 1
ATOM 2047 N N . ARG A 1 255 ? -7.989 -1.035 6.827 1.00 95.00 255 ARG A N 1
ATOM 2048 C CA . ARG A 1 255 ? -8.538 -1.610 5.600 1.00 95.00 255 ARG A CA 1
ATOM 2049 C C . ARG A 1 255 ? -7.548 -1.413 4.439 1.00 95.00 255 ARG A C 1
ATOM 2051 O O . ARG A 1 255 ? -6.826 -0.417 4.419 1.00 95.00 255 ARG A O 1
ATOM 2058 N N . PRO A 1 256 ? -7.548 -2.303 3.431 1.00 94.50 256 PRO A N 1
ATOM 2059 C CA . PRO A 1 256 ? -6.771 -2.088 2.214 1.00 94.50 256 PRO A CA 1
ATOM 2060 C C . PRO A 1 256 ? -7.213 -0.813 1.490 1.00 94.50 256 PRO A C 1
ATOM 2062 O O . PRO A 1 256 ? -8.398 -0.461 1.504 1.00 94.50 256 PRO A O 1
ATOM 2065 N N . PHE A 1 257 ? -6.287 -0.174 0.773 1.00 94.00 257 PHE A N 1
ATOM 2066 C CA . PHE A 1 257 ? -6.545 1.042 -0.009 1.00 94.00 257 PHE A CA 1
ATOM 2067 C C . PHE A 1 257 ? -7.713 0.895 -0.983 1.00 94.00 257 PHE A C 1
ATOM 2069 O O . PHE A 1 257 ? -8.464 1.839 -1.220 1.00 94.00 257 PHE A O 1
ATOM 2076 N N . THR A 1 258 ? -7.931 -0.314 -1.503 1.00 92.25 258 THR A N 1
ATOM 2077 C CA . THR A 1 258 ? -9.045 -0.622 -2.400 1.00 92.25 258 THR A CA 1
ATOM 2078 C C . THR A 1 258 ? -10.418 -0.379 -1.772 1.00 92.25 258 THR A C 1
ATOM 2080 O O . THR A 1 258 ? -11.380 -0.248 -2.526 1.00 92.25 258 THR A O 1
ATOM 2083 N N . ALA A 1 259 ? -10.530 -0.294 -0.442 1.00 92.44 259 ALA A N 1
ATOM 2084 C CA . ALA A 1 259 ? -11.766 0.019 0.272 1.00 92.44 259 ALA A CA 1
ATOM 2085 C C . ALA A 1 259 ? -11.923 1.527 0.557 1.00 92.44 259 ALA A C 1
ATOM 2087 O O . ALA A 1 259 ? -12.983 2.095 0.292 1.00 92.44 259 ALA A O 1
ATOM 2088 N N . TRP A 1 260 ? -10.875 2.193 1.053 1.00 92.25 260 TRP A N 1
ATOM 2089 C CA . TRP A 1 260 ? -10.964 3.573 1.563 1.00 92.25 260 TRP A CA 1
ATOM 2090 C C . TRP A 1 260 ? -10.501 4.666 0.584 1.00 92.25 260 TRP A C 1
ATOM 2092 O O . TRP A 1 260 ? -10.784 5.842 0.807 1.00 92.25 260 TRP A O 1
ATOM 2102 N N . MET A 1 261 ? -9.866 4.302 -0.538 1.00 89.50 261 MET A N 1
ATOM 2103 C CA . MET A 1 261 ? -9.542 5.229 -1.641 1.00 89.50 261 MET A CA 1
ATOM 2104 C C . MET A 1 261 ? -10.627 5.282 -2.731 1.00 89.50 261 MET A C 1
ATOM 2106 O O . MET A 1 261 ? -10.487 5.985 -3.732 1.00 89.50 261 MET A O 1
ATOM 2110 N N . ARG A 1 262 ? -11.728 4.534 -2.586 1.00 80.31 262 ARG A N 1
ATOM 2111 C CA . ARG A 1 262 ? -12.843 4.556 -3.549 1.00 80.31 262 ARG A CA 1
ATOM 2112 C C . ARG A 1 262 ? -13.643 5.847 -3.423 1.00 80.31 262 ARG A C 1
ATOM 2114 O O . ARG A 1 262 ? -14.079 6.184 -2.335 1.00 80.31 262 ARG A O 1
ATOM 2121 N N . SER A 1 263 ? -13.956 6.502 -4.542 1.00 73.62 263 SER A N 1
ATOM 2122 C CA . SER A 1 263 ? -14.785 7.720 -4.537 1.00 73.62 263 SER A CA 1
ATOM 2123 C C . SER A 1 263 ? -16.276 7.454 -4.295 1.00 73.62 263 SER A C 1
ATOM 2125 O O . SER A 1 263 ? -16.923 8.202 -3.574 1.00 73.62 263 SER A O 1
ATOM 2127 N N . LYS A 1 264 ? -16.844 6.388 -4.881 1.00 79.19 264 LYS A N 1
ATOM 2128 C CA . LYS A 1 264 ? -18.300 6.122 -4.830 1.00 79.19 264 LYS A CA 1
ATOM 2129 C C . LYS A 1 264 ? -18.769 5.288 -3.634 1.00 79.19 264 LYS A C 1
ATOM 2131 O O . LYS A 1 264 ? -19.918 5.397 -3.231 1.00 79.19 264 LYS A O 1
ATOM 2136 N N . LYS A 1 265 ? -17.917 4.397 -3.126 1.00 86.75 265 LYS A N 1
ATOM 2137 C CA . LYS A 1 265 ? -18.217 3.476 -2.014 1.00 86.75 265 LYS A CA 1
ATOM 2138 C C . LYS A 1 265 ? -17.020 3.433 -1.074 1.00 86.75 265 LYS A C 1
ATOM 2140 O O . LYS A 1 265 ? -16.378 2.395 -0.935 1.00 86.75 265 LYS A O 1
ATOM 2145 N N . ARG A 1 266 ? -16.665 4.608 -0.557 1.00 91.50 266 ARG A N 1
ATOM 2146 C CA . ARG A 1 266 ? -15.584 4.758 0.408 1.00 91.50 266 ARG A CA 1
ATOM 2147 C C . ARG A 1 266 ? -15.987 4.087 1.714 1.00 91.50 266 ARG A C 1
ATOM 2149 O O . ARG A 1 266 ? -17.000 4.459 2.295 1.00 91.50 266 ARG A O 1
ATOM 2156 N N . GLU A 1 267 ? -15.185 3.145 2.182 1.00 93.25 267 GLU A N 1
ATOM 2157 C CA . GLU A 1 267 ? -15.243 2.698 3.574 1.00 93.25 267 GLU A CA 1
ATOM 2158 C C . GLU A 1 267 ? -14.270 3.523 4.424 1.00 93.25 267 GLU A C 1
ATOM 2160 O O . GLU A 1 267 ? -13.271 4.025 3.907 1.00 93.25 267 GLU A O 1
ATOM 2165 N N . ASN A 1 268 ? -14.531 3.648 5.728 1.00 94.56 268 ASN A N 1
ATOM 2166 C CA . ASN A 1 268 ? -13.561 4.216 6.666 1.00 94.56 268 ASN A CA 1
ATOM 2167 C C . ASN A 1 268 ? -12.221 3.474 6.553 1.00 94.56 268 ASN A C 1
ATOM 2169 O O . ASN A 1 268 ? -12.207 2.246 6.437 1.00 94.56 268 ASN A O 1
ATOM 2173 N N . ARG A 1 269 ? -11.086 4.168 6.612 1.00 94.94 269 ARG A N 1
ATOM 2174 C CA . ARG A 1 269 ? -9.774 3.498 6.561 1.00 94.94 269 ARG A CA 1
ATOM 2175 C C . ARG A 1 269 ? -9.582 2.540 7.728 1.00 94.94 269 ARG A C 1
ATOM 2177 O O . ARG A 1 269 ? -9.091 1.430 7.537 1.00 94.94 269 ARG A O 1
ATOM 2184 N N . TYR A 1 270 ? -10.023 2.933 8.915 1.00 96.38 270 TYR A N 1
ATOM 2185 C CA . TYR A 1 270 ? -9.818 2.166 10.133 1.00 96.38 270 TYR A CA 1
ATOM 2186 C C . TYR A 1 270 ? -11.104 1.478 10.593 1.00 96.38 270 TYR A C 1
ATOM 2188 O O . TYR A 1 270 ? -12.223 1.952 10.369 1.00 96.38 270 TYR A O 1
ATOM 2196 N N . ALA A 1 271 ? -10.951 0.335 11.248 1.00 96.62 271 ALA A N 1
ATOM 2197 C CA . ALA A 1 271 ? -12.017 -0.342 11.963 1.00 96.62 271 ALA A CA 1
ATOM 2198 C C . ALA A 1 271 ? -11.531 -0.778 13.346 1.00 96.62 271 ALA A C 1
ATOM 2200 O O . ALA A 1 271 ? -10.442 -1.339 13.490 1.00 96.62 271 ALA A O 1
ATOM 2201 N N . LEU A 1 272 ? -12.363 -0.529 14.349 1.00 96.88 272 LEU A N 1
ATOM 2202 C CA . LEU A 1 272 ? -12.129 -0.874 15.741 1.00 96.88 272 LEU A CA 1
ATOM 2203 C C . LEU A 1 272 ? -13.267 -1.765 16.225 1.00 96.88 272 LEU A C 1
ATOM 2205 O O . LEU A 1 272 ? -14.426 -1.363 16.186 1.00 96.88 272 LEU A O 1
ATOM 2209 N N . PHE A 1 273 ? -12.935 -2.957 16.709 1.00 97.00 273 PHE A N 1
ATOM 2210 C CA . PHE A 1 273 ? -13.894 -3.879 17.306 1.00 97.00 273 PHE A CA 1
ATOM 2211 C C . PHE A 1 273 ? -13.529 -4.108 18.766 1.00 97.00 273 PHE A C 1
ATOM 2213 O O . PHE A 1 273 ? -12.461 -4.638 19.074 1.00 97.00 273 PHE A O 1
ATOM 2220 N N . ILE A 1 274 ? -14.434 -3.748 19.664 1.00 95.19 274 ILE A N 1
ATOM 2221 C CA . ILE A 1 274 ? -14.284 -3.924 21.103 1.00 95.19 274 ILE A CA 1
ATOM 2222 C C . ILE A 1 274 ? -15.228 -5.042 21.531 1.00 95.19 274 ILE A C 1
ATOM 2224 O O . ILE A 1 274 ? -16.436 -4.958 21.325 1.00 95.19 274 ILE A O 1
ATOM 2228 N N . LYS A 1 275 ? -14.683 -6.101 22.128 1.00 94.12 275 LYS A N 1
ATOM 2229 C CA . LYS A 1 275 ? -15.468 -7.121 22.828 1.00 94.12 275 LYS A CA 1
ATOM 2230 C C . LYS A 1 275 ? -15.402 -6.839 24.318 1.00 94.12 275 LYS A C 1
ATOM 2232 O O . LYS A 1 275 ? -14.306 -6.825 24.884 1.00 94.12 275 LYS A O 1
ATOM 2237 N N . THR A 1 276 ? -16.557 -6.633 24.940 1.00 90.75 276 THR A N 1
ATOM 2238 C CA . THR A 1 276 ? -16.656 -6.395 26.379 1.00 90.75 276 THR A CA 1
ATOM 2239 C C . THR A 1 276 ? -17.140 -7.637 27.125 1.00 90.75 276 THR A C 1
ATOM 2241 O O . THR A 1 276 ? -17.870 -8.474 26.597 1.00 90.75 276 THR A O 1
ATOM 2244 N N . SER A 1 277 ? -16.707 -7.771 28.375 1.00 87.12 277 SER A N 1
ATOM 2245 C CA . SER A 1 277 ? -17.154 -8.777 29.332 1.00 87.12 277 SER A CA 1
ATOM 2246 C C . SER A 1 277 ? -17.464 -8.069 30.656 1.00 87.12 277 SER A C 1
ATOM 2248 O O . SER A 1 277 ? -16.574 -7.919 31.496 1.00 87.12 277 SER A O 1
ATOM 2250 N N . PRO A 1 278 ? -18.715 -7.614 30.866 1.00 70.50 278 PRO A N 1
ATOM 2251 C CA . PRO A 1 278 ? -19.091 -6.779 32.015 1.00 70.50 278 PRO A CA 1
ATOM 2252 C C . PRO A 1 278 ? -18.764 -7.421 33.371 1.00 70.50 278 PRO A C 1
ATOM 2254 O O . PRO A 1 278 ? -18.393 -6.748 34.328 1.00 70.50 278 PRO A O 1
ATOM 2257 N N . LYS A 1 279 ? -18.812 -8.759 33.445 1.00 65.50 279 LYS A N 1
ATOM 2258 C CA . LYS A 1 279 ? -18.487 -9.523 34.659 1.00 65.50 279 LYS A CA 1
ATOM 2259 C C . LYS A 1 279 ? -17.018 -9.391 35.095 1.00 65.50 279 LYS A C 1
ATOM 2261 O O . LYS A 1 279 ? -16.721 -9.675 36.251 1.00 65.50 279 LYS A O 1
ATOM 2266 N N . ARG A 1 280 ? -16.093 -8.951 34.223 1.00 59.12 280 ARG A N 1
ATOM 2267 C CA . ARG A 1 280 ? -14.694 -8.670 34.610 1.00 59.12 280 ARG A CA 1
ATOM 2268 C C . ARG A 1 280 ? -14.569 -7.453 35.522 1.00 59.12 280 ARG A C 1
ATOM 2270 O O . ARG A 1 280 ? -13.742 -7.486 36.424 1.00 59.12 280 ARG A O 1
ATOM 2277 N N . ALA A 1 281 ? -15.387 -6.415 35.336 1.00 58.81 281 ALA A N 1
ATOM 2278 C CA . ALA A 1 281 ? -15.321 -5.218 36.176 1.00 58.81 281 ALA A CA 1
ATOM 2279 C C . ALA A 1 281 ? -15.660 -5.518 37.649 1.00 58.81 281 ALA A C 1
ATOM 2281 O O . ALA A 1 281 ? -15.115 -4.880 38.545 1.00 58.81 281 ALA A O 1
ATOM 2282 N N . GLN A 1 282 ? -16.509 -6.523 37.890 1.00 55.91 282 GLN A N 1
ATOM 2283 C CA . GLN A 1 282 ? -16.953 -6.934 39.226 1.00 55.91 282 GLN A CA 1
ATOM 2284 C C . GLN A 1 282 ? -16.025 -7.949 39.915 1.00 55.91 282 GLN A C 1
ATOM 2286 O O . GLN A 1 282 ? -16.149 -8.150 41.118 1.00 55.91 282 GLN A O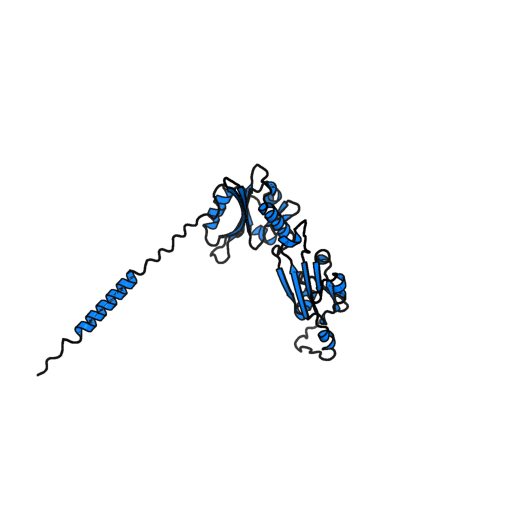 1
ATOM 2291 N N . ARG A 1 283 ? -15.116 -8.615 39.185 1.00 51.47 283 ARG A N 1
ATOM 2292 C CA . ARG A 1 283 ? -14.387 -9.786 39.709 1.00 51.47 283 ARG A CA 1
ATOM 2293 C C . ARG A 1 283 ? -13.213 -9.442 40.641 1.00 51.47 283 ARG A C 1
ATOM 2295 O O . ARG A 1 283 ? -12.860 -10.284 41.456 1.00 51.47 283 ARG A O 1
ATOM 2302 N N . ASP A 1 284 ? -12.662 -8.227 40.568 1.00 47.22 284 ASP A N 1
ATOM 2303 C CA . ASP A 1 284 ? -11.382 -7.871 41.212 1.00 47.22 284 ASP A CA 1
ATOM 2304 C C . ASP A 1 284 ? -11.456 -6.670 42.176 1.00 47.22 284 ASP A C 1
ATOM 2306 O O . ASP A 1 284 ? -10.564 -5.822 42.202 1.00 47.22 284 ASP A O 1
ATOM 2310 N N . SER A 1 285 ? -12.485 -6.577 43.023 1.00 44.91 285 SER A N 1
ATOM 2311 C CA . SER A 1 285 ? -12.405 -5.691 44.200 1.00 44.91 285 SER A CA 1
ATOM 2312 C C . SER A 1 285 ? -11.681 -6.329 45.399 1.00 44.91 285 SER A C 1
ATOM 2314 O O . SER A 1 285 ? -11.625 -5.708 46.455 1.00 44.91 285 SER A O 1
ATOM 2316 N N . SER A 1 286 ? -11.123 -7.542 45.271 1.00 42.59 286 SER A N 1
ATOM 2317 C CA . SER A 1 286 ? -10.548 -8.279 46.414 1.00 42.59 286 SER A CA 1
ATOM 2318 C C . SER A 1 286 ? -9.228 -9.032 46.181 1.00 42.59 286 SER A C 1
ATOM 2320 O O . SER A 1 286 ? -8.721 -9.610 47.137 1.00 42.59 286 SER A O 1
ATOM 2322 N N . TYR A 1 287 ? -8.605 -8.994 44.997 1.00 41.88 287 TYR A N 1
ATOM 2323 C CA . TYR A 1 287 ? -7.294 -9.634 44.782 1.00 41.88 287 TYR A CA 1
ATOM 2324 C C . TYR A 1 287 ? -6.269 -8.676 44.162 1.00 41.88 287 TYR A C 1
ATOM 2326 O O . TYR A 1 287 ? -6.003 -8.680 42.963 1.00 41.88 287 TYR A O 1
ATOM 2334 N N . TYR A 1 288 ? -5.636 -7.869 45.016 1.00 39.66 288 TYR A N 1
ATOM 2335 C CA . TYR A 1 288 ? -4.320 -7.309 44.715 1.00 39.66 288 TYR A CA 1
ATOM 2336 C C . TYR A 1 288 ? -3.290 -8.441 44.791 1.00 39.66 288 TYR A C 1
ATOM 2338 O O . TYR A 1 288 ? -2.770 -8.743 45.862 1.00 39.66 288 TYR A O 1
ATOM 2346 N N . VAL A 1 289 ? -2.970 -9.072 43.662 1.00 37.97 289 VAL A N 1
ATOM 2347 C CA . VAL A 1 289 ? -1.701 -9.800 43.549 1.00 37.97 289 VAL A CA 1
ATOM 2348 C C . VAL A 1 289 ? -0.639 -8.762 43.212 1.00 37.97 289 VAL A C 1
ATOM 2350 O O . VAL A 1 289 ? -0.379 -8.460 42.048 1.00 37.97 289 VAL A O 1
ATOM 2353 N N . PHE A 1 290 ? -0.054 -8.171 44.253 1.00 38.66 290 PHE A N 1
ATOM 2354 C CA . PHE A 1 290 ? 1.263 -7.561 44.133 1.00 38.66 290 PHE A CA 1
ATOM 2355 C C . PHE A 1 290 ? 2.227 -8.669 43.698 1.00 38.66 290 PHE A C 1
ATOM 2357 O O . PHE A 1 290 ? 2.451 -9.629 44.433 1.00 38.66 290 PHE A O 1
ATOM 2364 N N . SER A 1 291 ? 2.772 -8.569 42.486 1.00 35.31 291 SER A N 1
ATOM 2365 C CA . SER A 1 291 ? 3.980 -9.320 42.152 1.00 35.31 291 SER A CA 1
ATOM 2366 C C . SER A 1 291 ? 5.107 -8.782 43.041 1.00 35.31 291 SER A C 1
ATOM 2368 O O . SER A 1 291 ? 5.350 -7.575 43.006 1.00 35.31 291 SER A O 1
ATOM 2370 N N . PRO A 1 292 ? 5.816 -9.622 43.813 1.00 41.84 292 PRO A N 1
ATOM 2371 C CA . PRO A 1 292 ? 6.905 -9.179 44.681 1.00 41.84 292 PRO A CA 1
ATOM 2372 C C . PRO A 1 292 ? 8.176 -8.770 43.909 1.00 41.84 292 PRO A C 1
ATOM 2374 O O . PRO A 1 292 ? 9.209 -8.545 44.526 1.00 41.84 292 PRO A O 1
ATOM 2377 N N . PHE A 1 293 ? 8.130 -8.668 42.575 1.00 42.31 293 PHE A N 1
ATOM 2378 C CA . PHE A 1 293 ? 9.310 -8.415 41.736 1.00 42.31 293 PHE A CA 1
ATOM 2379 C C . PHE A 1 293 ? 9.396 -7.008 41.124 1.00 42.31 293 PHE A C 1
ATOM 2381 O O . PHE A 1 293 ? 10.276 -6.767 40.305 1.00 42.31 293 PHE A O 1
ATOM 2388 N N . TYR A 1 294 ? 8.533 -6.065 41.513 1.00 39.84 294 TYR A N 1
ATOM 2389 C CA . TYR A 1 294 ? 8.671 -4.654 41.125 1.00 39.84 294 TYR A CA 1
ATOM 2390 C C . TYR A 1 294 ? 8.798 -3.757 42.360 1.00 39.84 294 TYR A C 1
ATOM 2392 O O . TYR A 1 294 ? 7.848 -3.103 42.782 1.00 39.84 294 TYR A O 1
ATOM 2400 N N . SER A 1 295 ? 10.003 -3.727 42.923 1.00 41.34 295 SER A N 1
ATOM 2401 C CA . SER A 1 295 ? 10.506 -2.622 43.741 1.00 41.34 295 SER A CA 1
ATOM 2402 C C . SER A 1 295 ? 11.667 -1.984 42.978 1.00 41.34 295 SER A C 1
ATOM 2404 O O . SER A 1 295 ? 12.788 -2.488 43.006 1.00 41.34 295 SER A O 1
ATOM 2406 N N . GLY A 1 296 ? 11.372 -0.930 42.225 1.00 30.97 296 GLY A N 1
ATOM 2407 C CA . GLY A 1 296 ? 12.366 -0.061 41.605 1.00 30.97 296 GLY A CA 1
ATOM 2408 C C . GLY A 1 296 ? 11.965 1.372 41.909 1.00 30.97 296 GLY A C 1
ATOM 2409 O O . GLY A 1 296 ? 10.959 1.839 41.378 1.00 30.97 296 GLY A O 1
ATOM 2410 N N . ASP A 1 297 ? 12.703 1.976 42.834 1.00 35.50 297 ASP A N 1
ATOM 2411 C CA . ASP A 1 297 ? 12.520 3.314 43.392 1.00 35.50 297 ASP A CA 1
ATOM 2412 C C . ASP A 1 297 ? 12.441 4.418 42.322 1.00 35.50 297 ASP A C 1
ATOM 2414 O O . ASP A 1 297 ? 13.130 4.364 41.299 1.00 35.50 297 ASP A O 1
ATOM 2418 N N . PHE A 1 298 ? 11.596 5.418 42.601 1.00 40.66 298 PHE A N 1
ATOM 2419 C CA . PHE A 1 298 ? 11.573 6.738 41.963 1.00 40.66 298 PHE A CA 1
ATOM 2420 C C . PHE A 1 298 ? 12.416 7.724 42.772 1.00 40.66 298 PHE A C 1
ATOM 2422 O O . PHE A 1 298 ? 12.310 7.679 44.019 1.00 40.66 298 PHE A O 1
#

Radius of gyration: 31.89 Å; chains: 1; bounding box: 64×107×78 Å

Sequence (298 aa):
MNHAGFGVTGWRYALLWLLTGAVVMACQNAPKTDEPEVINQPGFPLTNPTRALVNTLEARPLWSRLLTYYQRNSRRKSESVLQYGEPFILGLKDSVLTLAENYKPQTLLYINGKAASMALLAKLKMNYVEDLFILHQFDGIDNPDPHPYRILIQISDRSMPLLPGRYQLMALLQASAISDHPLGTTHVFTMNKLLEATFFGYKNVFVKRTKNQHLKVQDEYINDIAVFINGIPVDPKEVETVHVREVDRLYTRERPFTAWMRSKKRENRYALFIKTSPKRAQRDSSYYVFSPFYSGDF

Organism: NCBI:txid2025310